Protein 3N79 (pdb70)

Solvent-accessible surface area: 8472 Å² total; per-residue (Å²): 89,39,0,0,0,2,0,7,0,75,31,70,78,34,0,121,92,0,5,70,22,0,69,163,50,18,132,12,86,76,19,16,52,106,69,20,98,132,26,54,4,0,0,0,0,0,7,87,76,32,15,0,90,103,0,9,104,31,0,35,80,78,0,49,173,68,65,72,74,37,72,38,25,58,97,7,56,65,29,0,12,56,0,17,64,34,92,25,100,46,112,88,173,84,0,0,0,40,0,43,0,118,24,1,29,3,0,0,20,0,0,14,113,0,16,101,44,30,123,11,26,2,1,10,10,74,30,41,164,6,30,54,14,68,0,52,0,0,0,1,2,51,50,81,21,0,67,76,0,0,46,44,0,9,112,4,0,35,128,89,63,58,57,51,143,82,25,44,45,48,187,21,117,142,75,85,56,173,111,19,10,94,61

InterPro domains:
  IPR000249 Bacterial microcompartment domain [PF00936] (4-76)
  IPR000249 Bacterial microcompartment domain [PF00936] (96-173)
  IPR000249 Bacterial microcompartment domain [SM00877] (3-77)
  IPR000249 Bacterial microcompartment domain [SM00877] (95-173)
  IPR011238 Bacterial microcompartment shell protein PduT [PIRSF034834] (1-183)
  IPR037233 CcmK-like superfamily [G3DSA:3.30.70.1710] (1-79)
  IPR037233 CcmK-like superfamily [G3DSA:3.30.70.1710] (80-184)
  IPR037233 CcmK-like superfamily [SSF143414] (3-93)
  IPR037233 CcmK-like superfamily [SSF143414] (95-181)
  IPR044872 CcmK/CsoS1, bacterial microcompartment domain [PS51930] (4-86)
  IPR044872 CcmK/CsoS1, bacterial microcompartment domain [PS51930] (96-182)
  IPR050575 Bacterial microcompartment shell [PTHR33941] (93-181)

CATH classification: 3.30.70.1710 (+1 more: 3.30.70.1710)

B-factor: mean 24.44, std 10.69, range [8.63, 80.88]

Structure (mmCIF, N/CA/C/O backbone):
data_3N79
#
_entry.id   3N79
#
_cell.length_a   67.680
_cell.length_b   67.680
_cell.length_c   61.620
_cell.angle_alpha   90.000
_cell.angle_beta   90.000
_cell.angle_gamma   120.000
#
_symmetry.space_group_name_H-M   'P 63'
#
loop_
_entity.id
_entity.type
_entity.pdbx_description
1 polymer PduT
2 non-polymer 'SULFATE ION'
3 non-polymer 'CHLORIDE ION'
4 non-polymer 'SODIUM ION'
5 water water
#
loop_
_atom_site.group_PDB
_atom_site.id
_atom_site.type_symbol
_atom_site.label_atom_id
_atom_site.label_alt_id
_atom_site.label_comp_id
_atom_site.label_asym_id
_atom_site.label_entity_id
_atom_site.label_seq_id
_atom_site.pdbx_PDB_ins_code
_atom_site.Cartn_x
_atom_site.Cartn_y
_atom_site.Cartn_z
_atom_site.occupancy
_atom_site.B_iso_or_equiv
_atom_site.auth_seq_id
_atom_site.auth_comp_id
_atom_site.auth_asym_id
_atom_site.auth_atom_id
_atom_site.pdbx_PDB_model_num
ATOM 1 N N . SER A 1 2 ? 32.754 44.586 9.308 1.00 35.99 2 SER A N 1
ATOM 2 C CA . SER A 1 2 ? 33.071 45.827 8.611 1.00 32.84 2 SER A CA 1
ATOM 3 C C . SER A 1 2 ? 31.838 46.733 8.577 1.00 31.22 2 SER A C 1
ATOM 4 O O . SER A 1 2 ? 31.916 47.906 8.242 1.00 32.61 2 SER A O 1
ATOM 7 N N . GLN A 1 3 ? 30.693 46.166 8.921 1.00 27.37 3 GLN A N 1
ATOM 8 C CA . GLN A 1 3 ? 29.477 46.955 9.014 1.00 21.09 3 GLN A CA 1
ATOM 9 C C . GLN A 1 3 ? 29.020 47.004 10.460 1.00 20.38 3 GLN A C 1
ATOM 10 O O . GLN A 1 3 ? 29.653 46.433 11.335 1.00 23.49 3 GLN A O 1
ATOM 16 N N . ALA A 1 4 ? 27.918 47.697 10.712 1.00 23.13 4 ALA A N 1
ATOM 17 C CA . ALA A 1 4 ? 27.424 47.862 12.071 1.00 20.75 4 ALA A CA 1
ATOM 18 C C . ALA A 1 4 ? 25.914 47.801 12.048 1.00 21.21 4 ALA A C 1
ATOM 19 O O . ALA A 1 4 ? 25.302 48.167 11.051 1.00 22.45 4 ALA A O 1
ATOM 21 N N . ILE A 1 5 ? 25.334 47.328 13.146 1.00 17.67 5 ILE A N 1
ATOM 22 C CA A ILE A 1 5 ? 23.882 47.317 13.328 0.49 18.49 5 ILE A CA 1
ATOM 23 C CA B ILE A 1 5 ? 23.886 47.353 13.299 0.51 18.10 5 ILE A CA 1
ATOM 24 C C . ILE A 1 5 ? 23.499 48.255 14.464 1.00 17.62 5 ILE A C 1
ATOM 25 O O . ILE A 1 5 ? 24.091 48.207 15.539 1.00 19.48 5 ILE A O 1
ATOM 34 N N . GLY A 1 6 ? 22.508 49.113 14.226 1.00 14.89 6 GLY A N 1
ATOM 35 C CA . GLY A 1 6 ? 22.017 50.014 15.249 1.00 15.76 6 GLY A CA 1
ATOM 36 C C . GLY A 1 6 ? 20.583 49.631 15.581 1.00 16.49 6 GLY A C 1
ATOM 37 O O . GLY A 1 6 ? 19.791 49.321 14.688 1.00 17.80 6 GLY A O 1
ATOM 38 N N . ILE A 1 7 ? 20.266 49.623 16.871 1.00 15.24 7 ILE A N 1
ATOM 39 C CA . ILE A 1 7 ? 18.928 49.278 17.336 1.00 17.26 7 ILE A CA 1
ATOM 40 C C . ILE A 1 7 ? 18.395 50.400 18.208 1.00 19.79 7 ILE A C 1
ATOM 41 O O . ILE A 1 7 ? 19.078 50.875 19.116 1.00 20.80 7 ILE A O 1
ATOM 46 N N . LEU A 1 8 ? 17.181 50.850 17.908 1.00 19.02 8 LEU A N 1
ATOM 47 C CA . LEU A 1 8 ? 16.521 51.860 18.711 1.00 19.45 8 LEU A CA 1
ATOM 48 C C . LEU A 1 8 ? 15.084 51.427 18.967 1.00 21.37 8 LEU A C 1
ATOM 49 O O . LEU A 1 8 ? 14.345 51.097 18.037 1.00 19.03 8 LEU A O 1
ATOM 54 N N . GLU A 1 9 ? 14.702 51.407 20.239 1.00 22.43 9 GLU A N 1
ATOM 55 C CA . GLU A 1 9 ? 13.351 51.031 20.637 1.00 25.85 9 GLU A CA 1
ATOM 56 C C . GLU A 1 9 ? 12.672 52.178 21.393 1.00 27.06 9 GLU A C 1
ATOM 57 O O . GLU A 1 9 ? 13.268 52.763 22.291 1.00 27.74 9 GLU A O 1
ATOM 63 N N . LEU A 1 10 ? 11.442 52.510 20.997 1.00 26.85 10 LEU A N 1
ATOM 64 C CA . LEU A 1 10 ? 10.687 53.632 21.575 1.00 30.39 10 LEU A CA 1
ATOM 65 C C . LEU A 1 10 ? 9.342 53.171 22.117 1.00 27.03 10 LEU A C 1
ATOM 66 O O . LEU A 1 10 ? 8.802 52.156 21.686 1.00 30.40 10 LEU A O 1
ATOM 71 N N . THR A 1 11 ? 8.791 53.931 23.054 1.00 32.70 11 THR A N 1
ATOM 72 C CA . THR A 1 11 ? 7.475 53.601 23.576 1.00 32.25 11 THR A CA 1
ATOM 73 C C . THR A 1 11 ? 6.370 54.219 22.729 1.00 26.76 11 THR A C 1
ATOM 74 O O . THR A 1 11 ? 5.201 53.913 22.920 1.00 28.12 11 THR A O 1
ATOM 78 N N . SER A 1 12 ? 6.746 55.076 21.783 1.00 26.92 12 SER A N 1
ATOM 79 C CA . SER A 1 12 ? 5.767 55.725 20.913 1.00 18.70 12 SER A CA 1
ATOM 80 C C . SER A 1 12 ? 5.992 55.366 19.442 1.00 17.33 12 SER A C 1
ATOM 81 O O . SER A 1 12 ? 7.110 55.443 18.934 1.00 18.95 12 SER A O 1
ATOM 84 N N . ILE A 1 13 ? 4.910 54.959 18.787 1.00 20.07 13 ILE A N 1
ATOM 85 C CA . ILE A 1 13 ? 4.907 54.618 17.371 1.00 15.98 13 ILE A CA 1
ATOM 86 C C . ILE A 1 13 ? 5.119 55.867 16.518 1.00 17.85 13 ILE A C 1
ATOM 87 O O . ILE A 1 13 ? 5.899 55.850 15.565 1.00 16.62 13 ILE A O 1
ATOM 92 N N . ALA A 1 14 ? 4.422 56.951 16.857 1.00 16.54 14 ALA A N 1
ATOM 93 C CA . ALA A 1 14 ? 4.654 58.215 16.168 1.00 16.51 14 ALA A CA 1
ATOM 94 C C . ALA A 1 14 ? 6.099 58.702 16.338 1.00 17.75 14 ALA A C 1
ATOM 95 O O . ALA A 1 14 ? 6.725 59.124 15.379 1.00 16.76 14 ALA A O 1
ATOM 97 N N . LYS A 1 15 ? 6.638 58.637 17.555 1.00 16.85 15 LYS A N 1
ATOM 98 C CA . LYS A 1 15 ? 8.033 59.008 17.770 1.00 15.21 15 LYS A CA 1
ATOM 99 C C . LYS A 1 15 ? 8.959 58.092 16.981 1.00 14.40 15 LYS A C 1
ATOM 100 O O . LYS A 1 15 ? 9.951 58.540 16.434 1.00 16.93 15 LYS A O 1
ATOM 106 N N . GLY A 1 16 ? 8.610 56.809 16.924 1.00 17.35 16 GLY A N 1
ATOM 107 C CA . GLY A 1 16 ? 9.383 55.851 16.157 1.00 18.72 16 GLY A CA 1
ATOM 108 C C . GLY A 1 16 ? 9.461 56.264 14.702 1.00 15.14 16 GLY A C 1
ATOM 109 O O . GLY A 1 16 ? 10.530 56.294 14.114 1.00 15.71 16 GLY A O 1
ATOM 110 N N . MET A 1 17 ? 8.324 56.608 14.109 1.00 15.95 17 MET A N 1
ATOM 111 C CA . MET A 1 17 ? 8.362 57.007 12.710 1.00 14.29 17 MET A CA 1
ATOM 112 C C . MET A 1 17 ? 9.118 58.328 12.536 1.00 15.24 17 MET A C 1
ATOM 113 O O . MET A 1 17 ? 9.907 58.487 11.601 1.00 16.00 17 MET A O 1
ATOM 118 N N . GLU A 1 18 ? 8.901 59.260 13.461 1.00 14.52 18 GLU A N 1
ATOM 119 C CA . GLU A 1 18 ? 9.668 60.502 13.461 1.00 14.24 18 GLU A CA 1
ATOM 120 C C . GLU A 1 18 ? 11.180 60.252 13.547 1.00 17.37 18 GLU A C 1
ATOM 121 O O . GLU A 1 18 ? 11.974 60.870 12.831 1.00 15.70 18 GLU A O 1
ATOM 127 N N . LEU A 1 19 ? 11.577 59.358 14.448 1.00 16.58 19 LEU A N 1
ATOM 128 C CA . LEU A 1 19 ? 12.997 59.089 14.665 1.00 17.30 19 LEU A CA 1
ATOM 129 C C . LEU A 1 19 ? 13.610 58.296 13.513 1.00 16.46 19 LEU A C 1
ATOM 130 O O . LEU A 1 19 ? 14.791 58.468 13.195 1.00 17.43 19 LEU A O 1
ATOM 135 N N . GLY A 1 20 ? 12.813 57.428 12.889 1.00 14.57 20 GLY A N 1
ATOM 136 C CA . GLY A 1 20 ? 13.261 56.726 11.706 1.00 14.37 20 GLY A CA 1
ATOM 137 C C . GLY A 1 20 ? 13.628 57.744 10.642 1.00 15.78 20 GLY A C 1
ATOM 138 O O . GLY A 1 20 ? 14.706 57.683 10.051 1.00 14.54 20 GLY A O 1
ATOM 139 N N . AS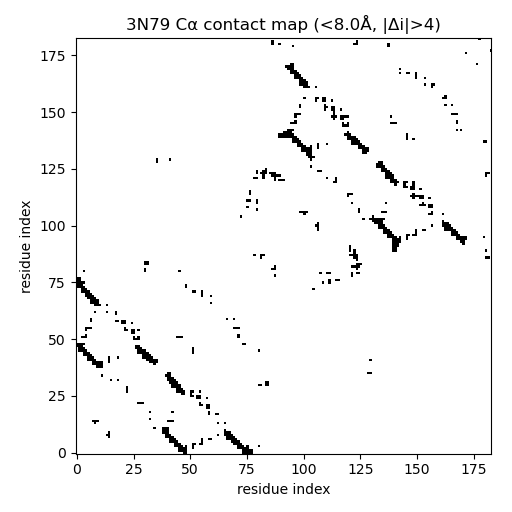P A 1 21 ? 12.718 58.690 10.413 1.00 14.43 21 ASP A N 1
ATOM 140 C CA . ASP A 1 21 ? 12.972 59.778 9.488 1.00 13.66 21 ASP A CA 1
ATOM 141 C C . ASP A 1 21 ? 14.235 60.574 9.876 1.00 15.06 21 ASP A C 1
ATOM 142 O O . ASP A 1 21 ? 15.112 60.792 9.044 1.00 16.43 21 ASP A O 1
ATOM 147 N N . ALA A 1 22 ? 14.320 60.982 11.142 1.00 16.96 22 ALA A N 1
ATOM 148 C CA . ALA A 1 22 ? 15.470 61.760 11.613 1.00 19.02 22 ALA A CA 1
ATOM 149 C C . ALA A 1 22 ? 16.789 61.018 11.432 1.00 19.10 22 ALA A C 1
ATOM 150 O O . ALA A 1 22 ? 17.783 61.594 10.988 1.00 20.11 22 ALA A O 1
ATOM 152 N N . MET A 1 23 ? 16.808 59.732 11.771 1.00 17.62 23 MET A N 1
ATOM 153 C CA . MET A 1 23 ? 18.052 58.980 11.696 1.00 15.85 23 MET A CA 1
ATOM 154 C C . MET A 1 23 ? 18.495 58.741 10.260 1.00 20.13 23 MET A C 1
ATOM 155 O O . MET A 1 23 ? 19.686 58.828 9.952 1.00 20.12 23 MET A O 1
ATOM 160 N N . LEU A 1 24 ? 17.542 58.422 9.387 1.00 17.84 24 LEU A N 1
ATOM 161 C CA . LEU A 1 24 ? 17.848 58.229 7.979 1.00 17.54 24 LEU A CA 1
ATOM 162 C C . LEU A 1 24 ? 18.434 59.501 7.342 1.00 21.27 24 LEU A C 1
ATOM 163 O O . LEU A 1 24 ? 19.295 59.429 6.467 1.00 20.33 24 LEU A O 1
ATOM 168 N N . LYS A 1 25 ? 17.956 60.659 7.785 1.00 20.66 25 LYS A N 1
ATOM 169 C CA . LYS A 1 25 ? 18.462 61.933 7.271 1.00 18.78 25 LYS A CA 1
ATOM 170 C C . LYS A 1 25 ? 19.811 62.290 7.886 1.00 23.24 25 LYS A C 1
ATOM 171 O O . LYS A 1 25 ? 20.590 63.048 7.304 1.00 25.49 25 LYS A O 1
ATOM 177 N N . SER A 1 26 ? 20.089 61.743 9.062 1.00 23.81 26 SER A N 1
ATOM 178 C CA . SER A 1 26 ? 21.256 62.151 9.837 1.00 28.77 26 SER A CA 1
ATOM 179 C C . SER A 1 26 ? 22.555 61.537 9.322 1.00 26.24 26 SER A C 1
ATOM 180 O O . SER A 1 26 ? 23.634 62.120 9.493 1.00 29.54 26 SER A O 1
ATOM 183 N N . ALA A 1 27 ? 22.459 60.366 8.697 1.00 25.48 27 ALA A N 1
ATOM 184 C CA . ALA A 1 27 ? 23.645 59.642 8.253 1.00 25.67 27 ALA A CA 1
ATOM 185 C C . ALA A 1 27 ? 23.319 58.670 7.131 1.00 31.66 27 ALA A C 1
ATOM 186 O O . ALA A 1 27 ? 22.154 58.391 6.861 1.00 26.14 27 ALA A O 1
ATOM 188 N N . ASN A 1 28 ? 24.356 58.150 6.481 1.00 33.11 28 ASN A N 1
ATOM 189 C CA . ASN A 1 28 ? 24.164 57.185 5.412 1.00 31.76 28 ASN A CA 1
ATOM 190 C C . ASN A 1 28 ? 23.924 55.787 5.969 1.00 28.34 28 ASN A C 1
ATOM 191 O O . ASN A 1 28 ? 24.851 54.988 6.090 1.00 31.33 28 ASN A O 1
ATOM 196 N N . VAL A 1 29 ? 22.673 55.496 6.312 1.00 24.48 29 VAL A N 1
ATOM 197 C CA . VAL A 1 29 ? 22.332 54.206 6.899 1.00 21.89 29 VAL A CA 1
ATOM 198 C C . VAL A 1 29 ? 21.138 53.576 6.175 1.00 20.15 29 VAL A C 1
ATOM 199 O O . VAL A 1 29 ? 20.316 54.276 5.592 1.00 21.88 29 VAL A O 1
ATOM 203 N N . ASP A 1 30 ? 21.073 52.249 6.202 1.00 22.46 30 ASP A N 1
ATOM 204 C CA . ASP A 1 30 ? 19.954 51.506 5.638 1.00 20.01 30 ASP A CA 1
ATOM 205 C C . ASP A 1 30 ? 18.979 51.156 6.740 1.00 16.62 30 ASP A C 1
ATOM 206 O O . ASP A 1 30 ? 19.381 50.750 7.835 1.00 18.72 30 ASP A O 1
ATOM 211 N N . LEU A 1 31 ? 17.692 51.300 6.445 1.00 17.77 31 LEU A N 1
ATOM 212 C CA . LEU A 1 31 ? 16.650 50.871 7.355 1.00 14.04 31 LEU A CA 1
ATOM 213 C C . LEU A 1 31 ? 16.474 49.358 7.191 1.00 20.79 31 LEU A C 1
ATOM 214 O O . LEU A 1 31 ? 16.152 48.881 6.104 1.00 26.66 31 LEU A O 1
ATOM 219 N N . LEU A 1 32 ? 16.714 48.607 8.258 1.00 15.70 32 LEU A N 1
ATOM 220 C CA . LEU A 1 32 ? 16.564 47.145 8.206 1.00 15.72 32 LEU A CA 1
ATOM 221 C C . LEU A 1 32 ? 15.213 46.686 8.741 1.00 19.29 32 LEU A C 1
ATOM 222 O O . LEU A 1 32 ? 14.596 45.775 8.198 1.00 20.89 32 LEU A O 1
ATOM 227 N N . VAL A 1 33 ? 14.769 47.316 9.823 1.00 15.43 33 VAL A N 1
ATOM 228 C CA . VAL A 1 33 ? 13.500 47.011 10.451 1.00 19.07 33 VAL A CA 1
ATOM 229 C C . VAL A 1 33 ? 12.875 48.312 10.945 1.00 17.16 33 VAL A C 1
ATOM 230 O O . VAL A 1 33 ? 13.573 49.181 11.450 1.00 15.08 33 VAL A O 1
ATOM 234 N N . SER A 1 34 ? 11.563 48.436 10.794 1.00 15.10 34 SER A N 1
ATOM 235 C CA . SER A 1 34 ? 10.826 49.588 11.282 1.00 15.93 34 SER A CA 1
ATOM 236 C C . SER A 1 34 ? 9.424 49.072 11.556 1.00 15.67 34 SER A C 1
ATOM 237 O O . SER A 1 34 ? 8.609 48.989 10.642 1.00 21.18 34 SER A O 1
ATOM 240 N N . LYS A 1 35 ? 9.153 48.692 12.802 1.00 14.80 35 LYS A N 1
ATOM 241 C CA . LYS A 1 35 ? 7.871 48.043 13.097 1.00 19.21 35 LYS A CA 1
ATOM 242 C C . LYS A 1 35 ? 7.361 48.264 14.516 1.00 19.83 35 LYS A C 1
ATOM 243 O O . LYS A 1 35 ? 8.124 48.509 15.447 1.00 21.05 35 LYS A O 1
ATOM 249 N N . THR A 1 36 ? 6.044 48.166 14.670 1.00 20.06 36 THR A N 1
ATOM 250 C CA . THR A 1 36 ? 5.431 48.244 15.983 1.00 20.21 36 THR A CA 1
ATOM 251 C C . THR A 1 36 ? 5.535 46.893 16.682 1.00 26.07 36 THR A C 1
ATOM 252 O O . THR A 1 36 ? 5.340 45.854 16.060 1.00 28.77 36 THR A O 1
ATOM 256 N N . ILE A 1 37 ? 5.865 46.922 17.968 1.00 27.40 37 ILE A N 1
ATOM 257 C CA . ILE A 1 37 ? 5.902 45.716 18.785 1.00 37.06 37 ILE A CA 1
ATOM 258 C C . ILE A 1 37 ? 4.883 45.850 19.912 1.00 36.84 37 ILE A C 1
ATOM 259 O O . ILE A 1 37 ? 4.702 46.935 20.469 1.00 32.01 37 ILE A O 1
ATOM 264 N N . SER A 1 38 ? 4.216 44.752 20.251 1.00 39.02 38 SER A N 1
ATOM 265 C CA . SER A 1 38 ? 3.276 44.773 21.363 1.00 42.94 38 SER A CA 1
ATOM 266 C C . SER A 1 38 ? 4.034 45.139 22.636 1.00 47.76 38 SER A C 1
ATOM 267 O O . SER A 1 38 ? 5.182 44.734 22.810 1.00 43.46 38 SER A O 1
ATOM 270 N N . PRO A 1 39 ? 3.395 45.901 23.539 1.00 52.11 39 PRO A N 1
ATOM 271 C CA . PRO A 1 39 ? 1.986 46.312 23.489 1.00 56.51 39 PRO A CA 1
ATOM 272 C C . PRO A 1 39 ? 1.724 47.513 22.582 1.00 55.80 39 PRO A C 1
ATOM 273 O O . PRO A 1 39 ? 0.588 47.707 22.155 1.00 62.51 39 PRO A O 1
ATOM 277 N N . GLY A 1 40 ? 2.752 48.307 22.299 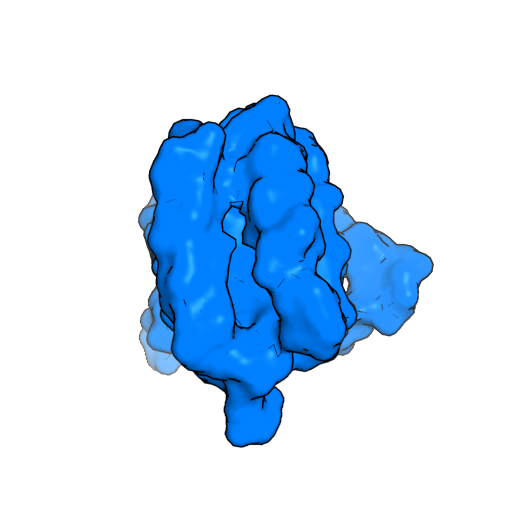1.00 39.89 40 GLY A N 1
ATOM 278 C CA . GLY A 1 40 ? 2.586 49.510 21.502 1.00 34.15 40 GLY A CA 1
ATOM 279 C C . GLY A 1 40 ? 3.881 50.284 21.386 1.00 33.93 40 GLY A C 1
ATOM 280 O O . GLY A 1 40 ? 3.884 51.512 21.276 1.00 27.48 40 GLY A O 1
ATOM 281 N N . LYS A 1 41 ? 4.987 49.547 21.439 1.00 29.70 41 LYS A N 1
ATOM 282 C CA A LYS A 1 41 ? 6.309 50.138 21.295 0.50 29.40 41 LYS A CA 1
ATOM 283 C CA B LYS A 1 41 ? 6.321 50.116 21.293 0.50 30.20 41 LYS A CA 1
ATOM 284 C C . LYS A 1 41 ? 6.703 50.148 19.823 1.00 24.61 41 LYS A C 1
ATOM 285 O O . LYS A 1 41 ? 6.014 49.570 18.983 1.00 24.91 41 LYS A O 1
ATOM 296 N N . PHE A 1 42 ? 7.816 50.799 19.511 1.00 22.75 42 PHE A N 1
ATOM 297 C CA . PHE A 1 42 ? 8.269 50.838 18.129 1.00 19.88 42 PHE A CA 1
ATOM 298 C C . PHE A 1 42 ? 9.750 50.455 18.028 1.00 20.42 42 PHE A C 1
ATOM 299 O O . PHE A 1 42 ? 10.570 50.889 18.841 1.00 22.30 42 PHE A O 1
ATOM 307 N N . LEU A 1 43 ? 10.069 49.630 17.038 1.00 15.83 43 LEU A N 1
ATOM 308 C CA . LEU A 1 43 ? 11.427 49.105 16.852 1.00 16.32 43 LEU A CA 1
ATOM 309 C C . LEU A 1 43 ? 12.039 49.557 15.529 1.00 14.96 43 LEU A C 1
ATOM 310 O O . LEU A 1 43 ? 11.440 49.388 14.473 1.00 15.62 43 LEU A O 1
ATOM 315 N N . LEU A 1 44 ? 13.247 50.119 15.601 1.00 14.88 44 LEU A N 1
ATOM 316 C CA . LEU A 1 44 ? 14.020 50.501 14.424 1.00 12.91 44 LEU A CA 1
ATOM 317 C C . LEU A 1 44 ? 15.350 49.763 14.458 1.00 12.48 44 LEU A C 1
ATOM 318 O O . LEU A 1 44 ? 15.999 49.706 15.492 1.00 14.84 44 LEU A O 1
ATOM 323 N N . MET A 1 45 ? 15.758 49.216 13.326 1.00 14.05 45 MET A N 1
ATOM 324 C CA . MET A 1 45 ? 17.100 48.649 13.217 1.00 14.40 45 MET A CA 1
ATOM 325 C C . MET A 1 45 ? 17.721 49.173 11.938 1.00 17.48 45 MET A C 1
ATOM 326 O O . MET A 1 45 ? 17.079 49.194 10.883 1.00 15.49 45 MET A O 1
ATOM 331 N N . LEU A 1 46 ? 18.971 49.614 12.052 1.00 14.86 46 LEU A N 1
ATOM 332 C CA . LEU A 1 46 ? 19.691 50.223 10.946 1.00 17.73 46 LEU A CA 1
ATOM 333 C C . LEU A 1 46 ? 20.965 49.448 10.672 1.00 17.00 46 LEU A C 1
ATOM 334 O O . LEU A 1 46 ? 21.523 48.828 11.572 1.00 18.13 46 LEU A O 1
ATOM 339 N N . GLY A 1 47 ? 21.422 49.508 9.427 1.00 16.71 47 GLY A N 1
ATOM 340 C CA . GLY A 1 47 ? 22.709 48.955 9.042 1.00 16.89 47 GLY A CA 1
ATOM 341 C C . GLY A 1 47 ? 23.528 49.970 8.259 1.00 19.16 47 GLY A C 1
ATOM 342 O O . GLY A 1 47 ? 22.989 50.855 7.594 1.00 23.97 47 GLY A O 1
ATOM 343 N N . GLY A 1 48 ? 24.848 49.841 8.329 1.00 22.20 48 GLY A N 1
ATOM 344 C CA . GLY A 1 48 ? 25.722 50.758 7.625 1.00 21.64 48 GLY A CA 1
ATOM 345 C C . GLY A 1 48 ? 27.116 50.756 8.227 1.00 27.38 48 GLY A C 1
ATOM 346 O O . GLY A 1 48 ? 27.410 49.965 9.123 1.00 25.35 48 GLY A O 1
ATOM 347 N N . ASP A 1 49 ? 27.974 51.643 7.740 1.00 27.37 49 ASP A N 1
ATOM 348 C CA . ASP A 1 49 ? 29.290 51.828 8.342 1.00 28.45 49 ASP A CA 1
ATOM 349 C C . ASP A 1 49 ? 29.133 52.170 9.827 1.00 30.61 49 ASP A C 1
ATOM 350 O O . ASP A 1 49 ? 28.138 52.774 10.227 1.00 27.48 49 ASP A O 1
ATOM 355 N N . ILE A 1 50 ? 30.114 51.789 10.640 1.00 30.42 50 ILE A N 1
ATOM 356 C CA . ILE A 1 50 ? 30.059 52.042 12.081 1.00 29.72 50 ILE A CA 1
ATOM 357 C C . ILE A 1 50 ? 29.936 53.525 12.450 1.00 31.85 50 ILE A C 1
ATOM 358 O O . ILE A 1 50 ? 29.181 53.889 13.351 1.00 30.61 50 ILE A O 1
ATOM 363 N N . GLY A 1 51 ? 30.689 54.384 11.771 1.00 27.84 51 GLY A N 1
ATOM 364 C CA . GLY A 1 51 ? 30.616 55.808 12.036 1.00 29.17 51 GLY A CA 1
ATOM 365 C C . GLY A 1 51 ? 29.211 56.337 11.811 1.00 28.34 51 GLY A C 1
ATOM 366 O O . GLY A 1 51 ? 28.664 57.049 12.654 1.00 26.55 51 GLY A O 1
ATOM 367 N N . ALA A 1 52 ? 28.635 55.994 10.662 1.00 26.55 52 ALA A N 1
ATOM 368 C CA . ALA A 1 52 ? 27.277 56.411 10.319 1.00 25.03 52 ALA A CA 1
ATOM 369 C C . ALA A 1 52 ? 26.260 55.883 11.330 1.00 24.07 52 ALA A C 1
ATOM 370 O O . ALA A 1 52 ? 25.370 56.609 11.762 1.00 23.18 52 ALA A O 1
ATOM 372 N N . ILE A 1 53 ? 26.414 54.623 11.714 1.00 24.35 53 ILE A N 1
ATOM 373 C CA . ILE A 1 53 ? 25.491 53.990 12.652 1.00 21.67 53 ILE A CA 1
ATOM 374 C C . ILE A 1 53 ? 25.584 54.593 14.049 1.00 22.95 53 ILE A C 1
ATOM 375 O O . ILE A 1 53 ? 24.572 54.825 14.700 1.00 22.25 53 ILE A O 1
ATOM 380 N N . GLN A 1 54 ? 26.800 54.855 14.522 1.00 25.64 54 GLN A N 1
ATOM 381 C CA A GLN A 1 54 ? 26.971 55.516 15.814 0.39 26.92 54 GLN A CA 1
ATOM 382 C CA B GLN A 1 54 ? 26.968 55.510 15.815 0.61 26.49 54 GLN A CA 1
ATOM 383 C C . GLN A 1 54 ? 26.298 56.887 15.839 1.00 26.17 54 GLN A C 1
ATOM 384 O O . GLN A 1 54 ? 25.637 57.247 16.810 1.00 27.00 54 GLN A O 1
ATOM 395 N N . GLN A 1 55 ? 26.466 57.654 14.766 1.00 26.73 55 GLN A N 1
ATOM 396 C CA A GLN A 1 55 ? 25.868 58.980 14.645 0.47 29.48 55 GLN A CA 1
ATOM 397 C CA B GLN A 1 55 ? 25.856 58.978 14.712 0.53 29.25 55 GLN A CA 1
ATOM 398 C C . GLN A 1 55 ? 24.342 58.891 14.555 1.00 24.30 55 GLN A C 1
ATOM 399 O O . GLN A 1 55 ? 23.609 59.671 15.167 1.00 29.40 55 GLN A O 1
ATOM 410 N N . ALA A 1 56 ? 23.871 57.931 13.765 1.00 25.71 56 ALA A N 1
ATOM 411 C CA . ALA A 1 56 ? 22.439 57.751 13.600 1.00 22.00 56 ALA A CA 1
ATOM 412 C C . ALA A 1 56 ? 21.814 57.399 14.943 1.00 20.96 56 ALA A C 1
ATOM 413 O O . ALA A 1 56 ? 20.849 58.007 15.361 1.00 20.72 56 ALA A O 1
ATOM 415 N N . ILE A 1 57 ? 22.375 56.401 15.623 1.00 22.98 57 ILE A N 1
ATOM 416 C CA . ILE A 1 57 ? 21.830 56.001 16.915 1.00 21.01 57 ILE A CA 1
ATOM 417 C C . ILE A 1 57 ? 21.997 57.098 17.970 1.00 29.30 57 ILE A C 1
ATOM 418 O O . ILE A 1 57 ? 21.127 57.282 18.820 1.00 26.44 57 ILE A O 1
ATOM 423 N N . GLU A 1 58 ? 23.105 57.835 17.909 1.00 28.33 58 GLU A N 1
ATOM 424 C CA . GLU A 1 58 ? 23.277 59.005 18.771 1.00 37.43 58 GLU A CA 1
ATOM 425 C C . GLU A 1 58 ? 22.145 60.021 18.565 1.00 34.58 58 GLU A C 1
ATOM 426 O O . GLU A 1 58 ? 21.532 60.484 19.524 1.00 36.29 58 GLU A O 1
ATOM 432 N N . THR A 1 59 ? 21.878 60.354 17.306 1.00 31.77 59 THR A N 1
ATOM 433 C CA . THR A 1 59 ? 20.784 61.248 16.938 1.00 31.84 59 THR A CA 1
ATOM 434 C C . THR A 1 59 ? 19.454 60.747 17.490 1.00 31.28 59 THR A C 1
ATOM 435 O O . THR A 1 59 ? 18.691 61.498 18.107 1.00 31.82 59 THR A O 1
ATOM 439 N N . GLY A 1 60 ? 19.178 59.470 17.247 1.00 25.64 60 GLY A N 1
ATOM 440 C CA . GLY A 1 60 ? 17.945 58.851 17.688 1.00 23.20 60 GLY A CA 1
ATOM 441 C C . GLY A 1 60 ? 17.775 58.861 19.191 1.00 27.92 60 GLY A C 1
ATOM 442 O O . GLY A 1 60 ? 16.709 59.189 19.691 1.00 27.79 60 GLY A O 1
ATOM 443 N N . THR A 1 61 ? 18.826 58.490 19.913 1.00 28.08 61 THR A N 1
ATOM 444 C CA . THR A 1 61 ? 18.794 58.515 21.373 1.00 35.12 61 THR A CA 1
ATOM 445 C C . THR A 1 61 ? 18.690 59.946 21.884 1.00 34.83 61 THR A C 1
ATOM 446 O O . THR A 1 61 ? 17.986 60.220 22.852 1.00 40.28 61 THR A O 1
ATOM 450 N N . SER A 1 62 ? 19.396 60.853 21.217 1.00 39.47 62 SER A N 1
ATOM 451 C CA . SER A 1 62 ? 19.417 62.263 21.591 1.00 46.91 62 SER A CA 1
ATOM 452 C C . SER A 1 62 ? 18.043 62.924 21.504 1.00 45.68 62 SER A C 1
ATOM 453 O O . SER A 1 62 ? 17.765 63.892 22.213 1.00 51.42 62 SER A O 1
ATOM 456 N N . GLN A 1 63 ? 17.187 62.401 20.633 1.00 34.71 63 GLN A N 1
ATOM 457 C CA . GLN A 1 63 ? 15.891 63.013 20.372 1.00 33.36 63 GLN A CA 1
ATOM 458 C C . GLN A 1 63 ? 14.729 62.210 20.939 1.00 35.43 63 GLN A C 1
ATOM 459 O O . GLN A 1 63 ? 13.586 62.661 20.905 1.00 35.11 63 GLN A O 1
ATOM 465 N N . ALA A 1 64 ? 15.025 61.027 21.462 1.00 33.40 64 ALA A N 1
ATOM 466 C CA . ALA A 1 64 ? 13.990 60.136 21.973 1.00 34.68 64 ALA A CA 1
ATOM 467 C C . ALA A 1 64 ? 13.372 60.641 23.278 1.00 40.19 64 ALA A C 1
ATOM 468 O O . ALA A 1 64 ? 12.192 60.415 23.543 1.00 32.40 64 ALA A O 1
ATOM 470 N N . GLY A 1 65 ? 14.173 61.318 24.093 1.00 50.97 65 GLY A N 1
ATOM 471 C CA . GLY A 1 65 ? 13.709 61.777 25.389 1.00 61.07 65 GLY A CA 1
ATOM 472 C C . GLY A 1 65 ? 13.252 60.625 26.267 1.00 64.51 65 GLY A C 1
ATOM 473 O O . GLY A 1 65 ? 13.879 59.563 26.287 1.00 61.68 65 GLY A O 1
ATOM 474 N N . GLU A 1 66 ? 12.155 60.829 26.989 1.00 65.34 66 GLU A N 1
ATOM 475 C CA . GLU A 1 66 ? 11.631 59.804 27.888 1.00 65.78 66 GLU A CA 1
ATOM 476 C C . GLU A 1 66 ? 10.880 58.707 27.137 1.00 57.13 66 GLU A C 1
ATOM 477 O O . GLU A 1 66 ? 10.371 57.763 27.744 1.00 57.29 66 GLU A O 1
ATOM 483 N N . MET A 1 67 ? 10.812 58.837 25.816 1.00 47.62 67 MET A N 1
ATOM 484 C CA A MET A 1 67 ? 10.191 57.809 24.994 0.50 44.48 67 MET A CA 1
ATOM 485 C CA B MET A 1 67 ? 10.194 57.819 24.974 0.50 44.93 67 MET A CA 1
ATOM 486 C C . MET A 1 67 ? 11.210 56.731 24.631 1.00 40.93 67 MET A C 1
ATOM 487 O O . MET A 1 67 ? 10.864 55.701 24.059 1.00 33.45 67 MET A O 1
ATOM 496 N N . LEU A 1 68 ? 12.470 56.971 24.983 1.00 37.96 68 LEU A N 1
ATOM 497 C CA . LEU A 1 68 ? 13.523 55.995 24.742 1.00 40.29 68 LEU A CA 1
ATOM 498 C C . LEU A 1 68 ? 13.329 54.774 25.627 1.00 38.66 68 LEU A C 1
ATOM 499 O O . LEU A 1 68 ? 13.267 54.886 26.855 1.00 42.11 68 LEU A O 1
ATOM 504 N N . VAL A 1 69 ? 13.226 53.613 24.994 1.00 27.33 69 VAL A N 1
ATOM 505 C CA . VAL A 1 69 ? 13.189 52.345 25.711 1.00 28.90 69 VAL A CA 1
ATOM 506 C C . VAL A 1 69 ? 14.589 51.745 25.843 1.00 35.93 69 VAL A C 1
ATOM 507 O O . VAL A 1 69 ? 15.050 51.453 26.951 1.00 39.37 69 VAL A O 1
ATOM 511 N N . ASP A 1 70 ? 15.264 51.571 24.710 1.00 30.01 70 ASP A N 1
ATOM 512 C CA . ASP A 1 70 ? 16.580 50.947 24.686 1.00 30.70 70 ASP A CA 1
ATOM 513 C C . ASP A 1 70 ? 17.293 51.296 23.383 1.00 26.42 70 ASP A C 1
ATOM 514 O O . ASP A 1 70 ? 16.660 51.674 22.397 1.00 23.48 70 ASP A O 1
ATOM 519 N N . SER A 1 71 ? 18.613 51.178 23.373 1.00 24.81 71 SER A N 1
ATOM 520 C CA . SER A 1 71 ? 19.357 51.375 22.147 1.00 21.12 71 SER A CA 1
ATOM 521 C C . SER A 1 71 ? 20.638 50.569 22.215 1.00 21.86 71 SER A C 1
ATOM 522 O O . SER A 1 71 ? 21.159 50.311 23.303 1.00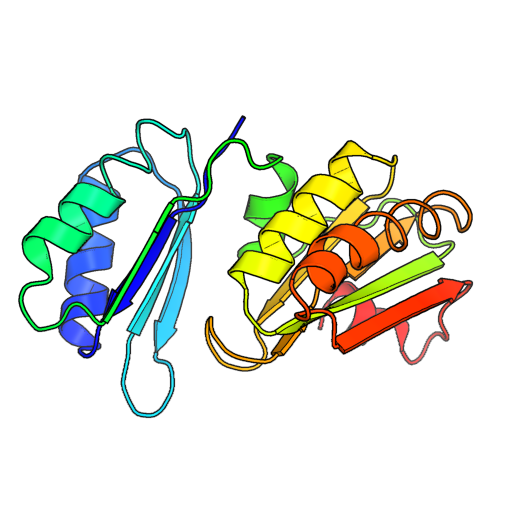 28.03 71 SER A O 1
ATOM 525 N N . LEU A 1 72 ? 21.141 50.174 21.054 1.00 20.98 72 LEU A N 1
ATOM 526 C CA . LEU A 1 72 ? 22.355 49.374 20.987 1.00 19.51 72 LEU A CA 1
ATOM 527 C C . LEU A 1 72 ? 23.069 49.617 19.673 1.00 19.53 72 LEU A C 1
ATOM 528 O O . LEU A 1 72 ? 22.438 49.844 18.638 1.00 19.33 72 LEU A O 1
ATOM 533 N N . VAL A 1 73 ? 24.393 49.581 19.719 1.00 21.18 73 VAL A N 1
ATOM 534 C CA . VAL A 1 73 ? 25.180 49.529 18.503 1.00 20.46 73 VAL A CA 1
ATOM 535 C C . VAL A 1 73 ? 26.035 48.283 18.561 1.00 21.42 73 VAL A C 1
ATOM 536 O O . VAL A 1 73 ? 26.752 48.054 19.539 1.00 24.32 73 VAL A O 1
ATOM 540 N N . LEU A 1 74 ? 25.917 47.462 17.529 1.00 21.02 74 LEU A N 1
ATOM 541 C CA . LEU A 1 74 ? 26.755 46.285 17.382 1.00 20.00 74 LEU A CA 1
ATOM 542 C C . LEU A 1 74 ? 27.755 46.570 16.278 1.00 20.09 74 LEU A C 1
ATOM 543 O O . LEU A 1 74 ? 27.386 46.689 15.109 1.00 21.48 74 LEU A O 1
ATOM 548 N N . ALA A 1 75 ? 29.031 46.678 16.645 1.00 19.95 75 ALA A N 1
ATOM 549 C CA . ALA A 1 75 ? 30.074 46.981 15.674 1.00 22.73 75 ALA A CA 1
ATOM 550 C C . ALA A 1 75 ? 30.708 45.736 15.055 1.00 20.79 75 ALA A C 1
ATOM 551 O O . ALA A 1 75 ? 30.614 44.636 15.596 1.00 22.90 75 ALA A O 1
ATOM 553 N N . ASN A 1 76 ? 31.340 45.943 13.907 1.00 24.84 76 ASN A N 1
ATOM 554 C CA . ASN A 1 76 ? 32.121 44.913 13.225 1.00 25.61 76 ASN A CA 1
ATOM 555 C C . ASN A 1 76 ? 31.310 43.658 12.962 1.00 24.14 76 ASN A C 1
ATOM 556 O O . ASN A 1 76 ? 31.683 42.540 13.339 1.00 26.36 76 ASN A O 1
ATOM 561 N N . ILE A 1 77 ? 30.185 43.861 12.304 1.00 18.86 77 ILE A N 1
ATOM 562 C CA . ILE A 1 77 ? 29.305 42.772 11.978 1.00 17.15 77 ILE A CA 1
ATOM 563 C C . ILE A 1 77 ? 29.506 42.427 10.515 1.00 21.92 77 ILE A C 1
ATOM 564 O O . ILE A 1 77 ? 29.610 43.312 9.676 1.00 23.93 77 ILE A O 1
ATOM 569 N N . HIS A 1 78 ? 29.595 41.137 10.217 1.00 19.14 78 HIS A N 1
ATOM 570 C CA . HIS A 1 78 ? 29.787 40.702 8.845 1.00 21.14 78 HIS A CA 1
ATOM 571 C C . HIS A 1 78 ? 28.691 41.273 7.956 1.00 19.02 78 HIS A C 1
ATOM 572 O O . HIS A 1 78 ? 27.525 41.275 8.344 1.00 19.38 78 HIS A O 1
ATOM 579 N N . PRO A 1 79 ? 29.053 41.743 6.751 1.00 21.67 79 PRO A N 1
ATOM 580 C CA . PRO A 1 79 ? 28.067 42.436 5.908 1.00 20.14 79 PRO A CA 1
ATOM 581 C C . PRO A 1 79 ? 26.848 41.584 5.572 1.00 20.46 79 PRO A C 1
ATOM 582 O O . PRO A 1 79 ? 25.784 42.157 5.352 1.00 18.40 79 PRO A O 1
ATOM 586 N N . SER A 1 80 ? 26.983 40.260 5.519 1.00 21.32 80 SER A N 1
ATOM 587 C CA . SER A 1 80 ? 25.845 39.426 5.142 1.00 20.99 80 SER A CA 1
ATOM 588 C C . SER A 1 80 ? 24.743 39.401 6.199 1.00 20.03 80 SER A C 1
ATOM 589 O O . SER A 1 80 ? 23.601 39.039 5.909 1.00 19.24 80 SER A O 1
ATOM 592 N N . VAL A 1 81 ? 25.077 39.799 7.423 1.00 18.19 81 VAL A N 1
ATOM 593 C CA . VAL A 1 81 ? 24.093 39.802 8.496 1.00 17.18 81 VAL A CA 1
ATOM 594 C C . VAL A 1 81 ? 23.006 40.858 8.268 1.00 16.08 81 VAL A C 1
ATOM 595 O O . VAL A 1 81 ? 21.839 40.682 8.651 1.00 16.78 81 VAL A O 1
ATOM 599 N N . LEU A 1 82 ? 23.399 41.959 7.634 1.00 16.92 82 LEU A N 1
ATOM 600 C CA . LEU A 1 82 ? 22.451 43.051 7.409 1.00 14.40 82 LEU A CA 1
ATOM 601 C C . LEU A 1 82 ? 21.250 42.647 6.551 1.00 15.40 82 LEU A C 1
ATOM 602 O O . LEU A 1 82 ? 20.105 42.768 6.997 1.00 15.60 82 LEU A O 1
ATOM 607 N N . PRO A 1 83 ? 21.493 42.147 5.328 1.00 17.46 83 PRO A N 1
ATOM 608 C CA . PRO A 1 83 ? 20.339 41.694 4.543 1.00 16.45 83 PRO A CA 1
ATOM 609 C C . PRO A 1 83 ? 19.632 40.469 5.133 1.00 13.85 83 PRO A C 1
ATOM 610 O O . PRO A 1 83 ? 18.469 40.243 4.815 1.00 17.53 83 PRO A O 1
ATOM 614 N N . ALA A 1 84 ? 20.318 39.709 5.982 1.00 16.23 84 ALA A N 1
ATOM 615 C CA . ALA A 1 84 ? 19.672 38.604 6.685 1.00 16.77 84 ALA A CA 1
ATOM 616 C C . ALA A 1 84 ? 18.665 39.088 7.728 1.00 15.01 84 ALA A C 1
ATOM 617 O O . ALA A 1 84 ? 17.742 38.362 8.089 1.00 13.95 84 ALA A O 1
ATOM 619 N N . ILE A 1 85 ? 18.832 40.316 8.207 1.00 16.26 85 ILE A N 1
ATOM 620 C CA . ILE A 1 85 ? 17.883 40.911 9.149 1.00 16.15 85 ILE A CA 1
ATOM 621 C C . ILE A 1 85 ? 16.698 41.541 8.404 1.00 16.37 85 ILE A C 1
ATOM 622 O O . ILE A 1 85 ? 15.551 41.398 8.820 1.00 18.26 85 ILE A O 1
ATOM 627 N N . SER A 1 86 ? 16.974 42.202 7.282 1.00 16.46 86 SER A N 1
ATOM 628 C CA . SER A 1 86 ? 15.922 42.911 6.548 1.00 18.64 86 SER A CA 1
ATOM 629 C C . SER A 1 86 ? 15.108 41.978 5.655 1.00 21.58 86 SER A C 1
ATOM 630 O O . SER A 1 86 ? 13.965 42.278 5.299 1.00 23.63 86 SER A O 1
ATOM 633 N N . GLY A 1 87 ? 15.703 40.852 5.282 1.00 19.19 87 GLY A N 1
ATOM 634 C CA . GLY A 1 87 ? 15.023 39.918 4.409 1.00 20.23 87 GLY A CA 1
ATOM 635 C C . GLY A 1 87 ? 15.736 38.585 4.361 1.00 16.67 87 GLY A C 1
ATOM 636 O O . GLY A 1 87 ? 16.019 37.995 5.401 1.00 18.43 87 GLY A O 1
ATOM 637 N N . LEU A 1 88 ? 16.012 38.122 3.146 1.00 17.02 88 LEU A N 1
ATOM 638 C CA . LEU A 1 88 ? 16.613 36.802 2.934 1.00 19.60 88 LEU A CA 1
ATOM 639 C C . LEU A 1 88 ? 17.866 36.914 2.085 1.00 26.12 88 LEU A C 1
ATOM 640 O O . LEU A 1 88 ? 17.921 37.700 1.135 1.00 26.13 88 LEU A O 1
ATOM 645 N N . ASN A 1 89 ? 18.877 36.124 2.422 1.00 21.34 89 ASN A N 1
ATOM 646 C CA . ASN A 1 89 ? 20.028 35.961 1.544 1.00 22.06 89 ASN A CA 1
ATOM 647 C C . ASN A 1 89 ? 19.790 34.742 0.659 1.00 23.75 89 ASN A C 1
ATOM 648 O O . ASN A 1 89 ? 19.130 33.792 1.075 1.00 26.38 89 ASN A O 1
ATOM 653 N N . SER A 1 90 ? 20.315 34.770 -0.561 1.00 24.45 90 SER A N 1
ATOM 654 C CA . SER A 1 90 ? 20.095 33.651 -1.467 1.00 27.70 90 SER A CA 1
ATOM 655 C C . SER A 1 90 ? 20.889 32.427 -1.035 1.00 28.27 90 SER A C 1
ATOM 656 O O . SER A 1 90 ? 22.053 32.526 -0.645 1.00 23.10 90 SER A O 1
ATOM 659 N N . VAL A 1 91 ? 20.231 31.276 -1.092 1.00 31.34 91 VAL A N 1
ATOM 660 C CA . VAL A 1 91 ? 20.862 30.004 -0.798 1.00 29.13 91 VAL A CA 1
ATOM 661 C C . VAL A 1 91 ? 21.674 29.557 -2.005 1.00 24.68 91 VAL A C 1
ATOM 662 O O . VAL A 1 91 ? 21.140 29.413 -3.110 1.00 29.83 91 VAL A O 1
ATOM 666 N N . ASP A 1 92 ? 22.966 29.338 -1.805 1.00 32.18 92 ASP A N 1
ATOM 667 C CA . ASP A 1 92 ? 23.786 28.807 -2.883 1.00 36.36 92 ASP A CA 1
ATOM 668 C C . ASP A 1 92 ? 24.126 27.332 -2.663 1.00 29.40 92 ASP A C 1
ATOM 669 O O . ASP A 1 92 ? 24.722 26.706 -3.521 1.00 29.43 92 ASP A O 1
ATOM 674 N N . LYS A 1 93 ? 23.728 26.789 -1.513 1.00 29.29 93 LYS A N 1
ATOM 675 C CA . LYS A 1 93 ? 23.903 25.365 -1.213 1.00 31.00 93 LYS A CA 1
ATOM 676 C C . LYS A 1 93 ? 22.738 24.850 -0.376 1.00 33.56 93 LYS A C 1
ATOM 677 O O . LYS A 1 93 ? 22.219 25.557 0.486 1.00 35.97 93 LYS A O 1
ATOM 683 N N . ARG A 1 94 ? 22.354 23.602 -0.616 1.00 34.99 94 ARG A N 1
ATOM 684 C CA . ARG A 1 94 ? 21.149 23.033 -0.029 1.00 33.30 94 ARG A CA 1
ATOM 685 C C . ARG A 1 94 ? 21.412 21.887 0.937 1.00 23.68 94 ARG A C 1
ATOM 686 O O . ARG A 1 94 ? 20.512 21.453 1.657 1.00 30.12 94 ARG A O 1
ATOM 694 N N . GLN A 1 95 ? 22.635 21.381 0.958 1.00 21.82 95 GLN A N 1
ATOM 695 C CA . GLN A 1 95 ? 22.893 20.097 1.576 1.00 25.57 95 GLN A CA 1
ATOM 696 C C . GLN A 1 95 ? 22.367 20.008 3.002 1.00 26.10 95 GLN A C 1
ATOM 697 O O . GLN A 1 95 ? 21.889 18.952 3.453 1.00 27.20 95 GLN A O 1
ATOM 703 N N . ALA A 1 96 ? 22.472 21.116 3.715 1.00 14.85 96 ALA A N 1
ATOM 704 C CA . ALA A 1 96 ? 22.072 21.138 5.098 1.00 13.89 96 ALA A CA 1
ATOM 705 C C . ALA A 1 96 ? 21.596 22.523 5.491 1.00 11.98 96 ALA A C 1
ATOM 706 O O . ALA A 1 96 ? 22.035 23.540 4.925 1.00 13.23 96 ALA A O 1
ATOM 708 N N . VAL A 1 97 ? 20.709 22.539 6.478 1.00 14.63 97 VAL A N 1
ATOM 709 C CA . VAL A 1 97 ? 20.261 23.762 7.108 1.00 14.43 97 VAL A CA 1
ATOM 710 C C . VAL A 1 97 ? 20.680 23.689 8.563 1.00 15.12 97 VAL A C 1
ATOM 711 O O . VAL A 1 97 ? 20.674 22.612 9.160 1.00 15.04 97 VAL A O 1
ATOM 715 N N . GLY A 1 98 ? 21.059 24.829 9.123 1.00 11.35 98 GLY A N 1
ATOM 716 C CA . GLY A 1 98 ? 21.351 24.897 10.540 1.00 13.61 98 GLY A CA 1
ATOM 717 C C . GLY A 1 98 ? 20.478 25.975 11.136 1.00 12.43 98 GLY A C 1
ATOM 718 O O . GLY A 1 98 ? 20.246 27.010 10.515 1.00 13.65 98 GLY A O 1
ATOM 719 N N . ILE A 1 99 ? 19.986 25.743 12.348 1.00 13.30 99 ILE A N 1
ATOM 720 C CA . ILE A 1 99 ? 19.156 26.730 13.016 1.00 13.16 99 ILE A CA 1
ATOM 721 C C . ILE A 1 99 ? 19.647 26.887 14.437 1.00 13.53 99 ILE A C 1
ATOM 722 O O . ILE A 1 99 ? 19.846 25.898 15.153 1.00 17.96 99 ILE A O 1
ATOM 727 N N . VAL A 1 100 ? 19.882 28.124 14.830 1.00 13.07 100 VAL A N 1
ATOM 728 C CA . VAL A 1 100 ? 20.275 28.395 16.201 1.00 13.89 100 VAL A CA 1
ATOM 729 C C . VAL A 1 100 ? 19.328 29.442 16.753 1.00 13.47 100 VAL A C 1
ATOM 730 O O . VAL A 1 100 ? 19.228 30.566 16.217 1.00 13.14 100 VAL A O 1
ATOM 734 N N . GLU A 1 101 ? 18.655 29.067 17.841 1.00 12.56 101 GLU A N 1
ATOM 735 C CA . GLU A 1 101 ? 17.628 29.887 18.456 1.00 14.36 101 GLU A CA 1
ATOM 736 C C . GLU A 1 101 ? 18.197 30.490 19.730 1.00 15.91 101 GLU A C 1
ATOM 737 O O . GLU A 1 101 ? 18.808 29.783 20.532 1.00 15.67 101 GLU A O 1
ATOM 743 N N . THR A 1 102 ? 18.014 31.792 19.893 1.00 16.32 102 THR A N 1
ATOM 744 C CA . THR A 1 102 ? 18.514 32.494 21.070 1.00 14.57 102 THR A CA 1
ATOM 745 C C . THR A 1 102 ? 17.437 33.310 21.754 1.00 15.45 102 THR A C 1
ATOM 746 O O . THR A 1 102 ? 16.402 33.642 21.163 1.00 18.02 102 THR A O 1
ATOM 750 N N . TRP A 1 103 ? 17.693 33.648 23.012 1.00 15.68 103 TRP A N 1
ATOM 751 C CA . TRP A 1 103 ? 16.985 34.744 23.650 1.00 15.83 103 TRP A CA 1
ATOM 752 C C . TRP A 1 103 ? 17.697 36.042 23.254 1.00 16.69 103 TRP A C 1
ATOM 753 O O . TRP A 1 103 ? 18.913 36.168 23.425 1.00 18.43 103 TRP A O 1
ATOM 764 N N . SER A 1 104 ? 16.932 36.973 22.684 1.00 17.57 104 SER A N 1
ATOM 765 C CA . SER A 1 104 ? 17.393 38.311 22.279 1.00 17.65 104 SER A CA 1
ATOM 766 C C . SER A 1 104 ? 17.980 38.365 20.869 1.00 19.32 104 SER A C 1
ATOM 767 O O . SER A 1 104 ? 18.677 37.454 20.436 1.00 17.83 104 SER A O 1
ATOM 770 N N . VAL A 1 105 ? 17.714 39.446 20.149 1.00 16.70 105 VAL A N 1
ATOM 771 C CA . VAL A 1 105 ? 18.230 39.527 18.792 1.00 16.46 105 VAL A CA 1
ATOM 772 C C . VAL A 1 105 ? 19.716 39.906 18.818 1.00 19.69 105 VAL A C 1
ATOM 773 O O . VAL A 1 105 ? 20.476 39.554 17.920 1.00 18.54 105 VAL A O 1
ATOM 777 N N . ALA A 1 106 ? 20.137 40.601 19.864 1.00 17.84 106 ALA A N 1
ATOM 778 C CA . ALA A 1 106 ? 21.553 40.918 20.018 1.00 15.97 106 ALA A CA 1
ATOM 779 C C . ALA A 1 106 ? 22.383 39.628 20.064 1.00 16.95 106 ALA A C 1
ATOM 780 O O . ALA A 1 106 ? 23.411 39.505 19.380 1.00 18.85 106 ALA A O 1
ATOM 782 N N . ALA A 1 107 ? 21.953 38.666 20.878 1.00 16.94 107 ALA A N 1
ATOM 783 C CA . ALA A 1 107 ? 22.693 37.415 20.976 1.00 15.39 107 ALA A CA 1
ATOM 784 C C . ALA A 1 107 ? 22.653 36.692 19.640 1.00 15.23 107 ALA A C 1
ATOM 785 O O . ALA A 1 107 ? 23.623 36.065 19.242 1.00 15.45 107 ALA A O 1
ATOM 787 N N . CYS A 1 108 ? 21.518 36.774 18.957 1.00 14.79 108 CYS A N 1
ATOM 788 C CA . CYS A 1 108 ? 21.372 36.105 17.676 1.00 14.03 108 CYS A CA 1
ATOM 789 C C . CYS A 1 108 ? 22.315 36.717 16.628 1.00 15.01 108 CYS A C 1
ATOM 790 O O . CYS A 1 108 ? 23.002 36.000 15.904 1.00 16.22 108 CYS A O 1
ATOM 793 N N . ILE A 1 109 ? 22.363 38.044 16.582 1.00 16.64 109 ILE A N 1
ATOM 794 C CA . ILE A 1 109 ? 23.233 38.750 15.659 1.00 16.81 109 ILE A CA 1
ATOM 795 C C . ILE A 1 109 ? 24.700 38.422 15.922 1.00 16.60 109 ILE A C 1
ATOM 796 O O . ILE A 1 109 ? 25.446 38.077 15.007 1.00 15.75 109 ILE A O 1
ATOM 801 N N . SER A 1 110 ? 25.111 38.502 17.180 1.00 14.74 110 SER A N 1
ATOM 802 C CA . SER A 1 110 ? 26.493 38.200 17.533 1.00 14.57 110 SER A CA 1
ATOM 803 C C . SER A 1 110 ? 26.866 36.756 17.204 1.00 16.06 110 SER A C 1
ATOM 804 O O . SER A 1 110 ? 27.974 36.485 16.743 1.00 18.45 110 SER A O 1
ATOM 807 N N . ALA A 1 111 ? 25.939 35.835 17.427 1.00 15.66 111 ALA A N 1
ATOM 808 C CA . ALA A 1 111 ? 26.155 34.424 17.124 1.00 15.43 111 ALA A CA 1
ATOM 809 C C . ALA A 1 111 ? 26.222 34.187 15.610 1.00 15.63 111 ALA A C 1
ATOM 810 O O . ALA A 1 111 ? 27.052 33.395 15.133 1.00 16.66 111 ALA A O 1
ATOM 812 N N . ALA A 1 112 ? 25.335 34.849 14.869 1.00 14.69 112 ALA A N 1
ATOM 813 C CA . ALA A 1 112 ? 25.322 34.729 13.411 1.00 12.94 112 ALA A CA 1
ATOM 814 C C . ALA A 1 112 ? 26.611 35.281 12.807 1.00 15.96 112 ALA A C 1
ATOM 815 O O . ALA A 1 112 ? 27.179 34.688 11.893 1.00 14.89 112 ALA A O 1
ATOM 817 N N . ASP A 1 113 ? 27.073 36.412 13.325 1.00 15.47 113 ASP A N 1
ATOM 818 C CA . ASP A 1 113 ? 28.329 37.000 12.883 1.00 13.77 113 ASP A CA 1
ATOM 819 C C . ASP A 1 113 ? 29.481 36.018 13.094 1.00 15.78 113 ASP A C 1
ATOM 820 O O . ASP A 1 113 ? 30.293 35.771 12.190 1.00 16.05 113 ASP A O 1
ATOM 825 N N . ARG A 1 114 ? 29.555 35.448 14.292 1.00 17.19 114 ARG A N 1
ATOM 826 C CA . ARG A 1 114 ? 30.629 34.510 14.587 1.00 17.59 114 ARG A CA 1
ATOM 827 C C . ARG A 1 114 ? 30.528 33.263 13.703 1.00 17.66 114 ARG A C 1
ATOM 828 O O . ARG A 1 114 ? 31.553 32.744 13.240 1.00 17.44 114 ARG A O 1
ATOM 836 N N . ALA A 1 115 ? 29.300 32.810 13.453 1.00 18.93 115 ALA A N 1
ATOM 837 C CA . ALA A 1 115 ? 29.059 31.652 12.595 1.00 16.59 115 ALA A CA 1
ATOM 838 C C . ALA A 1 115 ? 29.589 31.887 11.193 1.00 17.89 115 ALA A C 1
ATOM 839 O O . ALA A 1 115 ? 30.311 31.052 10.639 1.00 20.50 115 ALA A O 1
ATOM 841 N N . VAL A 1 116 ? 29.217 33.016 10.608 1.00 16.33 116 VAL A N 1
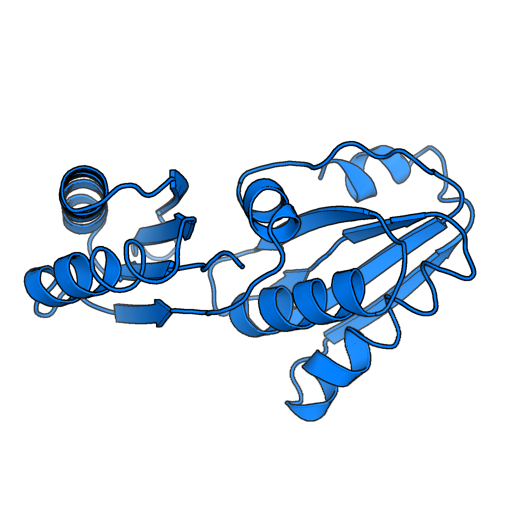ATOM 842 C CA . VAL A 1 116 ? 29.641 33.312 9.251 1.00 16.21 116 VAL A CA 1
ATOM 843 C C . VAL A 1 116 ? 31.167 33.452 9.177 1.00 19.69 116 VAL A C 1
ATOM 844 O O . VAL A 1 116 ? 31.796 32.926 8.257 1.00 20.33 116 VAL A O 1
ATOM 848 N N . LYS A 1 117 ? 31.752 34.105 10.180 1.00 15.76 117 LYS A N 1
ATOM 849 C CA . LYS A 1 117 ? 33.191 34.340 10.202 1.00 18.49 117 LYS A CA 1
ATOM 850 C C . LYS A 1 117 ? 34.010 33.092 10.512 1.00 19.68 117 LYS A C 1
ATOM 851 O O . LYS A 1 117 ? 35.202 33.054 10.200 1.00 19.98 117 LYS A O 1
ATOM 857 N N . GLY A 1 118 ? 33.381 32.078 11.115 1.00 16.44 118 GLY A N 1
ATOM 858 C CA . GLY A 1 118 ? 34.089 30.864 11.490 1.00 16.15 118 GLY A CA 1
ATOM 859 C C . GLY A 1 118 ? 33.792 29.661 10.608 1.00 19.09 118 GLY A C 1
ATOM 860 O O . GLY A 1 118 ? 34.120 28.537 10.966 1.00 22.82 118 GLY A O 1
ATOM 861 N N . SER A 1 119 ? 33.171 29.894 9.458 1.00 14.96 119 SER A N 1
ATOM 862 C CA . SER A 1 119 ? 32.791 28.803 8.568 1.00 16.10 119 SER A CA 1
ATOM 863 C C . SER A 1 119 ? 32.726 29.344 7.147 1.00 19.47 119 SER A C 1
ATOM 864 O O . SER A 1 119 ? 33.117 30.485 6.886 1.00 20.83 119 SER A O 1
ATOM 867 N N . ASN A 1 120 ? 32.239 28.520 6.230 1.00 15.99 120 ASN A N 1
ATOM 868 C CA . ASN A 1 120 ? 31.935 28.964 4.880 1.00 16.95 120 ASN A CA 1
ATOM 869 C C . ASN A 1 120 ? 30.427 28.906 4.569 1.00 20.42 120 ASN A C 1
ATOM 870 O O . ASN A 1 120 ? 30.030 28.892 3.405 1.00 23.48 120 ASN A O 1
ATOM 875 N N . VAL A 1 121 ? 29.577 28.893 5.597 1.00 14.54 121 VAL A N 1
ATOM 876 C CA . VAL A 1 121 ? 28.139 28.788 5.369 1.00 17.27 121 VAL A CA 1
ATOM 877 C C . VAL A 1 121 ? 27.555 30.081 4.848 1.00 17.69 121 VAL A C 1
ATOM 878 O O . VAL A 1 121 ? 28.171 31.146 4.964 1.00 18.37 121 VAL A O 1
ATOM 882 N N . THR A 1 122 ? 26.369 29.974 4.261 1.00 15.49 122 THR A N 1
ATOM 883 C CA . THR A 1 122 ? 25.556 31.132 3.925 1.00 16.24 122 THR A CA 1
ATOM 884 C C . THR A 1 122 ? 24.577 31.379 5.059 1.00 14.82 122 THR A C 1
ATOM 885 O O . THR A 1 122 ? 23.847 30.471 5.474 1.00 14.37 122 THR A O 1
ATOM 889 N N . LEU A 1 123 ? 24.568 32.608 5.564 1.00 13.61 123 LEU A N 1
ATOM 890 C CA . LEU A 1 123 ? 23.553 33.023 6.513 1.00 14.56 123 LEU A CA 1
ATOM 891 C C . LEU A 1 123 ? 22.331 33.399 5.698 1.00 17.98 123 LEU A C 1
ATOM 892 O O . LEU A 1 123 ? 22.348 34.367 4.933 1.00 19.19 123 LEU A O 1
ATOM 897 N N . VAL A 1 124 ? 21.272 32.620 5.846 1.00 13.23 124 VAL A N 1
ATOM 898 C CA . VAL A 1 124 ? 20.075 32.826 5.056 1.00 14.05 124 VAL A CA 1
ATOM 899 C C . VAL A 1 124 ? 19.183 33.926 5.626 1.00 14.26 124 VAL A C 1
ATOM 900 O O . VAL A 1 124 ? 18.741 34.806 4.899 1.00 16.67 124 VAL A O 1
ATOM 904 N N . ARG A 1 125 ? 18.925 33.887 6.931 1.00 13.12 125 ARG A N 1
ATOM 905 C CA . ARG A 1 125 ? 18.049 34.893 7.524 1.00 14.12 125 ARG A CA 1
ATOM 906 C C . ARG A 1 125 ? 18.192 34.897 9.036 1.00 14.06 125 ARG A C 1
ATOM 907 O O . ARG A 1 125 ? 18.601 33.902 9.636 1.00 14.76 125 ARG A O 1
ATOM 915 N N . VAL A 1 126 ? 17.858 36.037 9.636 1.00 16.77 126 VAL A N 1
ATOM 916 C CA . VAL A 1 126 ? 17.788 36.190 11.078 1.00 14.53 126 VAL A CA 1
ATOM 917 C C . VAL A 1 126 ? 16.361 36.609 11.350 1.00 16.80 126 VAL A C 1
ATOM 918 O O . VAL A 1 126 ? 15.878 37.579 10.762 1.00 19.66 126 VAL A O 1
ATOM 922 N N . HIS A 1 127 ? 15.675 35.860 12.207 1.00 14.70 127 HIS A N 1
ATOM 923 C CA . HIS A 1 127 ? 14.274 36.093 12.45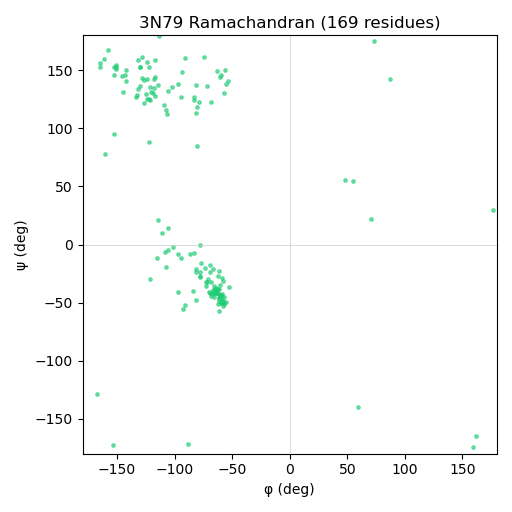8 1.00 18.60 127 HIS A CA 1
ATOM 924 C C . HIS A 1 127 ? 14.017 36.471 13.903 1.00 14.06 127 HIS A C 1
ATOM 925 O O . HIS A 1 127 ? 14.543 35.849 14.826 1.00 17.92 127 HIS A O 1
ATOM 932 N N . MET A 1 128 ? 13.199 37.500 14.102 1.00 19.01 128 MET A N 1
ATOM 933 C CA . MET A 1 128 ? 12.747 37.840 15.436 1.00 21.75 128 MET A CA 1
ATOM 934 C C . MET A 1 128 ? 11.277 37.434 15.537 1.00 24.78 128 MET A C 1
ATOM 935 O O . MET A 1 128 ? 10.438 37.977 14.821 1.00 27.55 128 MET A O 1
ATOM 940 N N . ALA A 1 129 ? 10.969 36.473 16.407 1.00 22.75 129 ALA A N 1
ATOM 941 C CA . ALA A 1 129 ? 9.584 36.034 16.586 1.00 21.86 129 ALA A CA 1
ATOM 942 C C . ALA A 1 129 ? 8.717 37.157 17.149 1.00 30.12 129 ALA A C 1
ATOM 943 O O . ALA A 1 129 ? 7.562 37.316 16.739 1.00 32.85 129 ALA A O 1
ATOM 945 N N . PHE A 1 130 ? 9.268 37.921 18.093 1.00 29.06 130 PHE A N 1
ATOM 946 C CA . PHE A 1 130 ? 8.505 38.956 18.809 1.00 37.31 130 PHE A CA 1
ATOM 947 C C . PHE A 1 130 ? 9.405 40.002 19.464 1.00 36.45 130 PHE A C 1
ATOM 948 O O . PHE A 1 130 ? 9.607 39.964 20.678 1.00 49.98 130 PHE A O 1
ATOM 956 N N . GLY A 1 131 ? 9.929 40.944 18.698 1.00 30.18 131 GLY A N 1
ATOM 957 C CA . GLY A 1 131 ? 10.748 41.987 19.293 1.00 25.65 131 GLY A CA 1
ATOM 958 C C . GLY A 1 131 ? 12.135 41.548 19.730 1.00 29.56 131 GLY A C 1
ATOM 959 O O . GLY A 1 131 ? 12.485 40.361 19.662 1.00 30.44 131 GLY A O 1
ATOM 960 N N . ILE A 1 132 ? 12.929 42.512 20.190 1.00 25.18 132 ILE A N 1
ATOM 961 C CA . ILE A 1 132 ? 14.357 42.291 20.365 1.00 22.47 132 ILE A CA 1
ATOM 962 C C . ILE A 1 132 ? 14.738 41.482 21.602 1.00 23.35 132 ILE A C 1
ATOM 963 O O . ILE A 1 132 ? 15.857 40.989 21.697 1.00 22.22 132 ILE A O 1
ATOM 968 N N . GLY A 1 133 ? 13.819 41.346 22.550 1.00 22.96 133 GLY A N 1
ATOM 969 C CA . GLY A 1 133 ? 14.108 40.572 23.744 1.00 23.37 133 GLY A CA 1
ATOM 970 C C . GLY A 1 133 ? 13.590 39.147 23.661 1.00 21.58 133 GLY A C 1
ATOM 971 O O . GLY A 1 133 ? 13.884 38.322 24.526 1.00 22.94 133 GLY A O 1
ATOM 972 N N . GLY A 1 134 ? 12.814 38.856 22.622 1.00 18.64 134 GLY A N 1
ATOM 973 C CA . GLY A 1 134 ? 12.140 37.573 22.530 1.00 21.65 134 GLY A CA 1
ATOM 974 C C . GLY A 1 134 ? 12.966 36.493 21.861 1.00 21.12 134 GLY A C 1
ATOM 975 O O . GLY A 1 134 ? 14.159 36.677 21.604 1.00 21.96 134 GLY A O 1
ATOM 976 N N . LYS A 1 135 ? 12.330 35.352 21.598 1.00 22.04 135 LYS A N 1
ATOM 977 C CA . LYS A 1 135 ? 12.960 34.286 20.828 1.00 18.02 135 LYS A CA 1
ATOM 978 C C . LYS A 1 135 ? 13.385 34.825 19.469 1.00 19.68 135 LYS A C 1
ATOM 979 O O . LYS A 1 135 ? 12.593 35.484 18.770 1.00 21.41 135 LYS A O 1
ATOM 985 N N . CYS A 1 136 ? 14.639 34.555 19.100 1.00 20.16 136 CYS A N 1
ATOM 986 C CA . CYS A 1 136 ? 15.135 34.884 17.772 1.00 18.93 136 CYS A CA 1
ATOM 987 C C . CYS A 1 136 ? 15.837 33.669 17.240 1.00 15.83 136 CYS A C 1
ATOM 988 O O . CYS A 1 136 ? 16.268 32.804 17.999 1.00 16.70 136 CYS A O 1
ATOM 991 N N . TYR A 1 137 ? 15.975 33.589 15.931 1.00 13.80 137 TYR A N 1
ATOM 992 C CA . TYR A 1 137 ? 16.788 32.509 15.422 1.00 14.58 137 TYR A CA 1
ATOM 993 C C . TYR A 1 137 ? 17.446 32.860 14.113 1.00 16.75 137 TYR A C 1
ATOM 994 O O . TYR A 1 137 ? 16.954 33.687 13.344 1.00 15.08 137 TYR A O 1
ATOM 1003 N N . MET A 1 138 ? 18.594 32.239 13.898 1.00 12.88 138 MET A N 1
ATOM 1004 C CA A MET A 1 138 ? 19.306 32.369 12.641 0.48 13.78 138 MET A CA 1
ATOM 1005 C CA B MET A 1 138 ? 19.324 32.365 12.646 0.52 13.77 138 MET A CA 1
ATOM 1006 C C . MET A 1 138 ? 19.176 31.068 11.863 1.00 13.01 138 MET A C 1
ATOM 1007 O O . MET A 1 138 ? 19.070 29.982 12.442 1.00 13.60 138 MET A O 1
ATOM 1016 N N . VAL A 1 139 ? 19.171 31.184 10.545 1.00 12.58 139 VAL A N 1
ATOM 1017 C CA . VAL A 1 139 ? 19.137 30.015 9.678 1.00 14.62 139 VAL A CA 1
ATOM 1018 C C . VAL A 1 139 ? 20.333 30.102 8.741 1.00 13.26 139 VAL A C 1
ATOM 1019 O O . VAL A 1 139 ? 20.522 31.118 8.070 1.00 13.76 139 VAL A O 1
ATOM 1023 N N . VAL A 1 140 ? 21.155 29.051 8.731 1.00 12.10 140 VAL A N 1
ATOM 1024 C CA . VAL A 1 140 ? 22.284 28.956 7.816 1.00 12.84 140 VAL A CA 1
ATOM 1025 C C . VAL A 1 140 ? 22.098 27.767 6.882 1.00 12.25 140 VAL A C 1
ATOM 1026 O O . VAL A 1 140 ? 21.328 26.848 7.175 1.00 12.74 140 VAL A O 1
ATOM 1030 N N . ALA A 1 141 ? 22.787 27.805 5.746 1.00 14.16 141 ALA A N 1
ATOM 1031 C CA . ALA A 1 141 ? 22.706 26.728 4.764 1.00 14.13 141 ALA A CA 1
ATOM 1032 C C . ALA A 1 141 ? 24.049 26.498 4.111 1.00 11.23 141 ALA A C 1
ATOM 1033 O O . ALA A 1 141 ? 24.825 27.443 3.902 1.00 14.20 141 ALA A O 1
ATOM 1035 N N . GLY A 1 142 ? 24.324 25.238 3.789 1.00 12.57 142 GLY A N 1
ATOM 1036 C CA . GLY A 1 142 ? 25.580 24.903 3.163 1.00 15.81 142 GLY A CA 1
ATOM 1037 C C . GLY A 1 142 ? 25.866 23.430 3.304 1.00 13.18 142 GLY A C 1
ATOM 1038 O O . GLY A 1 142 ? 24.971 22.647 3.608 1.00 15.39 142 GLY A O 1
ATOM 1039 N N . ASP A 1 143 ? 27.119 23.065 3.061 1.00 15.06 143 ASP A N 1
ATOM 1040 C CA A ASP A 1 143 ? 27.511 21.672 3.231 0.55 15.28 143 ASP A CA 1
ATOM 1041 C CA B ASP A 1 143 ? 27.643 21.714 3.245 0.45 17.28 143 ASP A CA 1
ATOM 1042 C C . ASP A 1 143 ? 27.382 21.268 4.686 1.00 16.66 143 ASP A C 1
ATOM 1043 O O . ASP A 1 143 ? 27.513 22.076 5.599 1.00 16.06 143 ASP A O 1
ATOM 1052 N N . VAL A 1 144 ? 27.050 19.999 4.910 1.00 14.69 144 VAL A N 1
ATOM 1053 C CA A VAL A 1 144 ? 26.779 19.527 6.266 0.50 12.80 144 VAL A CA 1
ATOM 1054 C CA B VAL A 1 144 ? 26.766 19.558 6.267 0.50 12.61 144 VAL A CA 1
ATOM 1055 C C . VAL A 1 144 ? 27.930 19.851 7.221 1.00 11.55 144 VAL A C 1
ATOM 1056 O O . VAL A 1 144 ? 27.709 20.289 8.343 1.00 11.11 144 VAL A O 1
ATOM 1063 N N . SER A 1 145 ? 29.171 19.622 6.790 1.00 15.52 145 SER A N 1
ATOM 1064 C CA . SER A 1 145 ? 30.308 19.904 7.680 1.00 15.41 145 SER A CA 1
ATOM 1065 C C . SER A 1 145 ? 30.423 21.381 8.020 1.00 13.37 145 SER A C 1
ATOM 1066 O O . SER A 1 145 ? 30.749 21.749 9.157 1.00 14.77 145 SER A O 1
ATOM 1069 N N . ASP A 1 146 ? 30.156 22.208 7.021 1.00 13.50 146 ASP A N 1
ATOM 1070 C CA A ASP A 1 146 ? 30.224 23.648 7.169 0.56 12.90 146 ASP A CA 1
ATOM 1071 C CA B ASP A 1 146 ? 30.224 23.660 7.171 0.44 13.12 146 ASP A CA 1
ATOM 1072 C C . ASP A 1 146 ? 29.133 24.120 8.124 1.00 14.58 146 ASP A C 1
ATOM 1073 O O . ASP A 1 146 ? 29.376 24.933 9.023 1.00 15.37 146 ASP A O 1
ATOM 1082 N N . VAL A 1 147 ? 27.925 23.601 7.924 1.00 13.16 147 VAL A N 1
ATOM 1083 C CA . VAL A 1 147 ? 26.813 23.916 8.798 1.00 11.54 147 VAL A CA 1
ATOM 1084 C C . VAL A 1 147 ? 27.089 23.477 10.226 1.00 10.29 147 VAL A C 1
ATOM 1085 O O . VAL A 1 147 ? 26.808 24.212 11.168 1.00 12.35 147 VAL A O 1
ATOM 1089 N N . ASN A 1 148 ? 27.662 22.286 10.406 1.00 11.36 148 ASN A N 1
ATOM 1090 C CA A ASN A 1 148 ? 27.984 21.854 11.756 0.50 13.27 148 ASN A CA 1
ATOM 1091 C CA B ASN A 1 148 ? 28.011 21.825 11.745 0.50 13.58 148 ASN A CA 1
ATOM 1092 C C . ASN A 1 148 ? 28.948 22.805 12.458 1.00 13.62 148 ASN A C 1
ATOM 1093 O O . ASN A 1 148 ? 28.756 23.138 13.624 1.00 16.11 148 ASN A O 1
ATOM 1102 N N . ASN A 1 149 ? 29.973 23.244 11.744 1.00 12.47 149 ASN A N 1
ATOM 1103 C CA A ASN A 1 149 ? 30.924 24.233 12.260 0.50 14.92 149 ASN A CA 1
ATOM 1104 C CA B ASN A 1 149 ? 30.908 24.195 12.305 0.50 13.95 149 ASN A CA 1
ATOM 1105 C C . ASN A 1 149 ? 30.224 25.523 12.653 1.00 14.59 149 ASN A C 1
ATOM 1106 O O . ASN A 1 149 ? 30.435 26.068 13.751 1.00 15.42 149 ASN A O 1
ATOM 1115 N N . ALA A 1 150 ? 29.395 26.030 11.740 1.00 11.87 150 ALA A N 1
ATOM 1116 C CA . ALA A 1 150 ? 28.699 27.296 11.963 1.00 12.66 150 ALA A CA 1
ATOM 1117 C C . ALA A 1 150 ? 27.781 27.210 13.182 1.00 13.82 150 ALA A C 1
ATOM 1118 O O . ALA A 1 150 ? 27.753 28.101 14.029 1.00 14.12 150 ALA A O 1
ATOM 1120 N N . VAL A 1 151 ? 27.027 26.124 13.262 1.00 11.28 151 VAL A N 1
ATOM 1121 C CA . VAL A 1 151 ? 26.109 25.944 14.367 1.00 13.48 151 VAL A CA 1
ATOM 1122 C C . VAL A 1 151 ? 26.847 25.821 15.693 1.00 13.91 151 VAL A C 1
ATOM 1123 O O . VAL A 1 151 ? 26.423 26.397 16.689 1.00 15.38 151 VAL A O 1
ATOM 1127 N N . THR A 1 152 ? 27.953 25.080 15.711 1.00 13.94 152 THR A N 1
ATOM 1128 C CA . THR A 1 152 ? 28.747 24.967 16.924 1.00 14.80 152 THR A CA 1
ATOM 1129 C C . THR A 1 152 ? 29.257 26.327 17.406 1.00 15.25 152 THR A C 1
ATOM 1130 O O . THR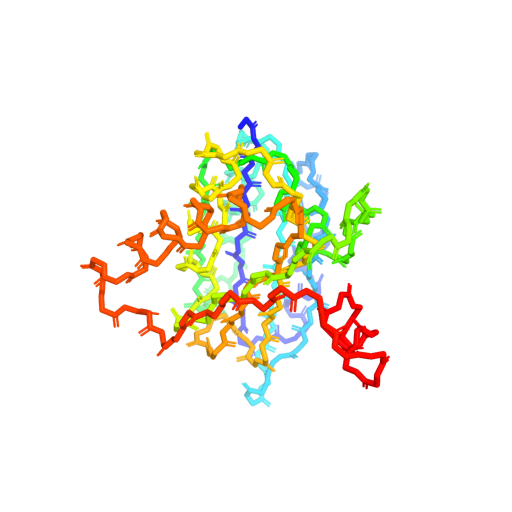 A 1 152 ? 29.127 26.672 18.584 1.00 16.34 152 THR A O 1
ATOM 1134 N N . VAL A 1 153 ? 29.847 27.096 16.501 1.00 14.24 153 VAL A N 1
ATOM 1135 C CA A VAL A 1 153 ? 30.377 28.413 16.827 0.65 14.47 153 VAL A CA 1
ATOM 1136 C CA B VAL A 1 153 ? 30.384 28.393 16.885 0.35 14.25 153 VAL A CA 1
ATOM 1137 C C . VAL A 1 153 ? 29.275 29.349 17.342 1.00 12.70 153 VAL A C 1
ATOM 1138 O O . VAL A 1 153 ? 29.441 30.047 18.346 1.00 17.61 153 VAL A O 1
ATOM 1145 N N . ALA A 1 154 ? 28.140 29.360 16.643 1.00 13.03 154 ALA A N 1
ATOM 1146 C CA . ALA A 1 154 ? 27.016 30.200 17.047 1.00 12.27 154 ALA A CA 1
ATOM 1147 C C . ALA A 1 154 ? 26.476 29.789 18.422 1.00 14.23 154 ALA A C 1
ATOM 1148 O O . ALA A 1 154 ? 26.134 30.638 19.256 1.00 15.76 154 ALA A O 1
ATOM 1150 N N . SER A 1 155 ? 26.390 28.482 18.637 1.00 14.68 155 SER A N 1
ATOM 1151 C CA . SER A 1 155 ? 25.889 27.936 19.888 1.00 15.06 155 SER A CA 1
ATOM 1152 C C . SER A 1 155 ? 26.794 28.282 21.048 1.00 17.13 155 SER A C 1
ATOM 1153 O O . SER A 1 155 ? 26.318 28.541 22.144 1.00 18.94 155 SER A O 1
ATOM 1156 N N . GLU A 1 156 ? 28.101 28.257 20.812 1.00 17.08 156 GLU A N 1
ATOM 1157 C CA . GLU A 1 156 ? 29.056 28.612 21.844 1.00 19.30 156 GLU A CA 1
ATOM 1158 C C . GLU A 1 156 ? 28.904 30.083 22.196 1.00 19.98 156 GLU A C 1
ATOM 1159 O O . GLU A 1 156 ? 28.915 30.455 23.373 1.00 18.85 156 GLU A O 1
ATOM 1165 N N . SER A 1 157 ? 28.723 30.916 21.177 1.00 16.60 157 SER A N 1
ATOM 1166 C CA . SER A 1 157 ? 28.545 32.339 21.388 1.00 15.53 157 SER A CA 1
ATOM 1167 C C . SER A 1 157 ? 27.345 32.586 22.299 1.00 16.49 157 SER A C 1
ATOM 1168 O O . SER A 1 157 ? 27.451 33.267 23.320 1.00 18.21 157 SER A O 1
ATOM 1171 N N . ALA A 1 158 ? 26.200 32.024 21.936 1.00 15.36 158 ALA A N 1
ATOM 1172 C CA . ALA A 1 158 ? 24.998 32.296 22.697 1.00 16.46 158 ALA A CA 1
ATOM 1173 C C . ALA A 1 158 ? 25.034 31.589 24.051 1.00 17.08 158 ALA A C 1
ATOM 1174 O O . ALA A 1 158 ? 24.549 32.118 25.049 1.00 18.86 158 ALA A O 1
ATOM 1176 N N . GLY A 1 159 ? 25.617 30.399 24.082 1.00 17.67 159 GLY A N 1
ATOM 1177 C CA . GLY A 1 159 ? 25.585 29.569 25.268 1.00 19.87 159 GLY A CA 1
ATOM 1178 C C . GLY A 1 159 ? 26.447 30.113 26.380 1.00 22.24 159 GLY A C 1
ATOM 1179 O O . GLY A 1 159 ? 26.150 29.907 27.561 1.00 22.08 159 GLY A O 1
ATOM 1180 N N . GLU A 1 160 ? 27.516 30.812 26.012 1.00 20.22 160 GLU A N 1
ATOM 1181 C CA . GLU A 1 160 ? 28.420 31.387 27.005 1.00 25.89 160 GLU A CA 1
ATOM 1182 C C . GLU A 1 160 ? 27.653 32.393 27.864 1.00 21.31 160 GLU A C 1
ATOM 1183 O O . GLU A 1 160 ? 28.015 32.664 29.011 1.00 22.96 160 GLU A O 1
ATOM 1189 N N . LYS A 1 161 ? 26.563 32.907 27.307 1.00 19.27 161 LYS A N 1
ATOM 1190 C CA . LYS A 1 161 ? 25.763 33.940 27.950 1.00 18.98 161 LYS A CA 1
ATOM 1191 C C . LYS A 1 161 ? 24.507 33.351 28.593 1.00 17.01 161 LYS A C 1
ATOM 1192 O O . LYS A 1 161 ? 23.723 34.078 29.209 1.00 19.81 161 LYS A O 1
ATOM 1198 N N . GLY A 1 162 ? 24.315 32.045 28.441 1.00 18.39 162 GLY A N 1
ATOM 1199 C CA . GLY A 1 162 ? 23.073 31.413 28.856 1.00 19.74 162 GLY A CA 1
ATOM 1200 C C . GLY A 1 162 ? 21.887 31.770 27.979 1.00 20.42 162 GLY A C 1
ATOM 1201 O O . GLY A 1 162 ? 20.738 31.642 28.401 1.00 19.08 162 GLY A O 1
ATOM 1202 N N . LEU A 1 163 ? 22.150 32.201 26.745 1.00 18.54 163 LEU A N 1
ATOM 1203 C CA . LEU A 1 163 ? 21.076 32.701 25.892 1.00 17.87 163 LEU A CA 1
ATOM 1204 C C . LEU A 1 163 ? 20.786 31.785 24.711 1.00 16.64 163 LEU A C 1
ATOM 1205 O O . LEU A 1 163 ? 20.036 32.149 23.802 1.00 18.34 163 LEU A O 1
ATOM 1210 N N . LEU A 1 164 ? 21.373 30.596 24.725 1.00 15.97 164 LEU A N 1
ATOM 1211 C CA . LEU A 1 164 ? 21.081 29.610 23.700 1.00 15.45 164 LEU A CA 1
ATOM 1212 C C . LEU A 1 164 ? 19.815 28.878 24.094 1.00 21.34 164 LEU A C 1
ATOM 1213 O O . LEU A 1 164 ? 19.708 28.374 25.205 1.00 19.72 164 LEU A O 1
ATOM 1218 N N . VAL A 1 165 ? 18.853 28.834 23.184 1.00 17.49 165 VAL A N 1
ATOM 1219 C CA . VAL A 1 165 ? 17.643 28.066 23.401 1.00 17.21 165 VAL A CA 1
ATOM 1220 C C . VAL A 1 165 ? 17.810 26.660 22.855 1.00 17.04 165 VAL A C 1
ATOM 1221 O O . VAL A 1 165 ? 17.579 25.668 23.553 1.00 20.92 165 VAL A O 1
ATOM 1225 N N . TYR A 1 166 ? 18.223 26.576 21.595 1.00 16.83 166 TYR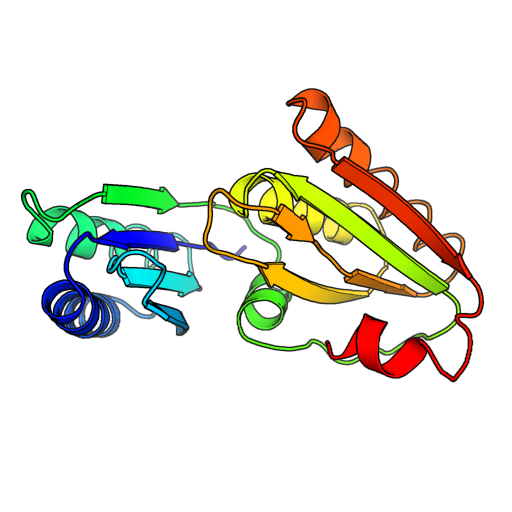 A N 1
ATOM 1226 C CA . TYR A 1 166 ? 18.407 25.292 20.956 1.00 16.99 166 TYR A CA 1
ATOM 1227 C C . TYR A 1 166 ? 19.227 25.460 19.693 1.00 17.07 166 TYR A C 1
ATOM 1228 O O . TYR A 1 166 ? 19.239 26.530 19.079 1.00 18.26 166 TYR A O 1
ATOM 1237 N N . ARG A 1 167 ? 19.932 24.398 19.336 1.00 16.00 167 ARG A N 1
ATOM 1238 C CA . ARG A 1 167 ? 20.683 24.352 18.096 1.00 14.78 167 ARG A CA 1
ATOM 1239 C C . ARG A 1 167 ? 20.312 23.103 17.336 1.00 16.24 167 ARG A C 1
ATOM 1240 O O . ARG A 1 167 ? 20.096 22.044 17.920 1.00 18.45 167 ARG A O 1
ATOM 1248 N N . SER A 1 168 ? 20.260 23.220 16.015 1.00 15.36 168 SER A N 1
ATOM 1249 C CA . SER A 1 168 ? 19.854 22.097 15.199 1.00 15.10 168 SER A CA 1
ATOM 1250 C C . SER A 1 168 ? 20.610 22.083 13.882 1.00 14.79 168 SER A C 1
ATOM 1251 O O . SER A 1 168 ? 20.743 23.111 13.219 1.00 16.40 168 SER A O 1
ATOM 1254 N N . VAL A 1 169 ? 21.155 20.922 13.547 1.00 14.55 169 VAL A N 1
ATOM 1255 C CA . VAL A 1 169 ? 21.735 20.684 12.233 1.00 15.04 169 VAL A CA 1
ATOM 1256 C C . VAL A 1 169 ? 20.809 19.719 11.518 1.00 17.60 169 VAL A C 1
ATOM 1257 O O . VAL A 1 169 ? 20.577 18.600 11.990 1.00 19.10 169 VAL A O 1
ATOM 1261 N N . ILE A 1 170 ? 20.272 20.156 10.384 1.00 15.77 170 ILE A N 1
ATOM 1262 C CA . ILE A 1 170 ? 19.286 19.376 9.652 1.00 18.50 170 ILE A CA 1
ATOM 1263 C C . ILE A 1 170 ? 19.787 19.111 8.244 1.00 20.73 170 ILE A C 1
ATOM 1264 O O . ILE A 1 170 ? 19.525 19.894 7.320 1.00 20.23 170 ILE A O 1
ATOM 1269 N N . PRO A 1 171 ? 20.530 18.017 8.067 1.00 16.85 171 PRO A N 1
ATOM 1270 C CA . PRO A 1 171 ? 20.926 17.616 6.719 1.00 20.01 171 PRO A CA 1
ATOM 1271 C C . PRO A 1 171 ? 19.668 17.275 5.911 1.00 19.92 171 PRO A C 1
ATOM 1272 O O . PRO A 1 171 ? 18.660 16.828 6.476 1.00 22.13 171 PRO A O 1
ATOM 1276 N N . ARG A 1 172 ? 19.726 17.506 4.608 1.00 21.11 172 ARG A N 1
ATOM 1277 C CA . ARG A 1 172 ? 18.713 17.022 3.695 1.00 18.58 172 ARG A CA 1
ATOM 1278 C C . ARG A 1 1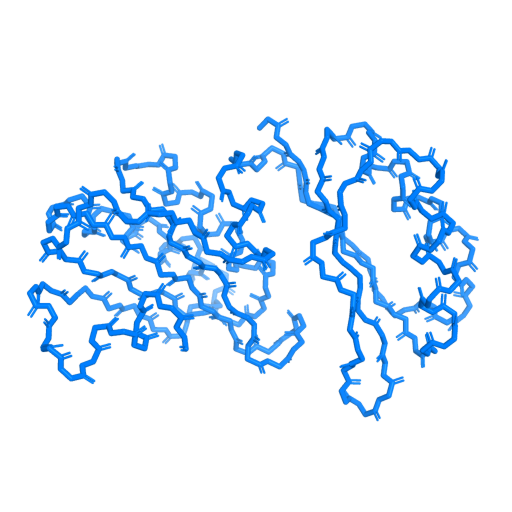72 ? 17.296 17.317 4.187 1.00 19.29 172 ARG A C 1
ATOM 1279 O O . ARG A 1 172 ? 16.478 16.405 4.320 1.00 18.82 172 ARG A O 1
ATOM 1287 N N . PRO A 1 173 ? 17.003 18.594 4.458 1.00 16.97 173 PRO A N 1
ATOM 1288 C CA . PRO A 1 173 ? 15.658 18.916 4.955 1.00 17.64 173 PRO A CA 1
ATOM 1289 C C . PRO A 1 173 ? 14.526 18.396 4.061 1.00 20.31 173 PRO A C 1
ATOM 1290 O O . PRO A 1 173 ? 14.617 18.409 2.831 1.00 21.62 173 PRO A O 1
ATOM 1294 N N . HIS A 1 174 ? 13.465 17.912 4.700 1.00 18.32 174 HIS A N 1
ATOM 1295 C CA . HIS A 1 174 ? 12.297 17.403 3.994 1.00 22.58 174 HIS A CA 1
ATOM 1296 C C . HIS A 1 174 ? 11.667 18.474 3.121 1.00 18.84 174 HIS A C 1
ATOM 1297 O O . HIS A 1 174 ? 11.631 19.641 3.493 1.00 18.91 174 HIS A O 1
ATOM 1304 N N . GLU A 1 175 ? 11.127 18.063 1.977 1.00 19.61 175 GLU A N 1
ATOM 1305 C CA . GLU A 1 175 ? 10.562 18.999 1.017 1.00 22.64 175 GLU A CA 1
ATOM 1306 C C . GLU A 1 175 ? 9.450 19.866 1.608 1.00 22.76 175 GLU A C 1
ATOM 1307 O O . GLU A 1 175 ? 9.283 21.012 1.202 1.00 22.79 175 GLU A O 1
ATOM 1313 N N . ALA A 1 176 ? 8.704 19.328 2.572 1.00 20.59 176 ALA A N 1
ATOM 1314 C CA . ALA A 1 176 ? 7.578 20.071 3.158 1.00 18.45 176 ALA A CA 1
ATOM 1315 C C . ALA A 1 176 ? 7.991 21.056 4.261 1.00 20.02 176 ALA A C 1
ATOM 1316 O O . ALA A 1 176 ? 7.174 21.855 4.732 1.00 20.88 176 ALA A O 1
ATOM 1318 N N . MET A 1 177 ? 9.263 21.014 4.648 1.00 18.39 177 MET A N 1
ATOM 1319 C CA . MET A 1 177 ? 9.793 21.955 5.639 1.00 17.78 177 MET A CA 1
ATOM 1320 C C . MET A 1 177 ? 10.717 22.995 5.024 1.00 18.76 177 MET A C 1
ATOM 1321 O O . MET A 1 177 ? 10.948 24.044 5.620 1.00 16.80 177 MET A O 1
ATOM 1326 N N . TRP A 1 178 ? 11.237 22.709 3.828 1.00 17.85 178 TRP A N 1
ATOM 1327 C CA . TRP A 1 178 ? 12.317 23.504 3.262 1.00 16.73 178 TRP A CA 1
ATOM 1328 C C . TRP A 1 178 ? 11.961 24.983 3.132 1.00 18.43 178 TRP A C 1
ATOM 1329 O O . TRP A 1 178 ? 12.731 25.847 3.564 1.00 16.27 178 TRP A O 1
ATOM 1340 N N . ARG A 1 179 ? 10.809 25.279 2.524 1.00 14.54 179 ARG A N 1
ATOM 1341 C CA . ARG A 1 179 ? 10.441 26.664 2.279 1.00 15.03 179 ARG A CA 1
ATOM 1342 C C . ARG A 1 179 ? 10.344 27.467 3.575 1.00 16.68 179 ARG A C 1
ATOM 1343 O O . ARG A 1 179 ? 10.808 28.599 3.644 1.00 16.54 179 ARG A O 1
ATOM 1351 N N . GLN A 1 180 ? 9.736 26.876 4.596 1.00 16.22 180 GLN A N 1
ATOM 1352 C CA . GLN A 1 180 ? 9.589 27.561 5.876 1.00 16.21 180 GLN A CA 1
ATOM 1353 C C . GLN A 1 180 ? 10.951 27.829 6.502 1.00 15.09 180 GLN A C 1
ATOM 1354 O O . GLN A 1 180 ? 11.202 28.910 7.034 1.00 16.20 180 GLN A O 1
ATOM 1360 N N . MET A 1 181 ? 11.838 26.845 6.427 1.00 16.85 181 MET A N 1
ATOM 1361 C CA . MET A 1 181 ? 13.186 27.031 6.932 1.00 15.03 181 MET A CA 1
ATOM 1362 C C . MET A 1 181 ? 13.927 28.179 6.266 1.00 14.35 181 MET A C 1
ATOM 1363 O O . MET A 1 181 ? 14.499 29.022 6.942 1.00 16.02 181 MET A O 1
ATOM 1368 N N . VAL A 1 182 ? 13.938 28.220 4.937 1.00 15.87 182 VAL A N 1
ATOM 1369 C CA . VAL A 1 182 ? 14.800 29.198 4.256 1.00 18.28 182 VAL A CA 1
ATOM 1370 C C . VAL A 1 182 ? 14.096 30.503 3.884 1.00 18.27 182 VAL A C 1
ATOM 1371 O O . VAL A 1 182 ? 14.751 31.480 3.514 1.00 20.13 182 VAL A O 1
ATOM 1375 N N . GLU A 1 183 ? 12.770 30.536 3.990 1.00 18.79 183 GLU A N 1
ATOM 1376 C CA . GLU A 1 183 ? 12.023 31.753 3.663 1.00 20.31 183 GLU A CA 1
ATOM 1377 C C . GLU A 1 183 ? 11.197 32.278 4.833 1.00 25.51 183 GLU A C 1
ATOM 1378 O O . GLU A 1 183 ? 10.959 33.481 4.938 1.00 25.69 183 GLU A O 1
ATOM 1384 N N . GLY A 1 184 ? 10.752 31.378 5.702 1.00 24.56 184 GLY A N 1
ATOM 1385 C CA . GLY A 1 184 ? 9.878 31.743 6.803 1.00 25.86 184 GLY A CA 1
ATOM 1386 C C . GLY A 1 184 ? 8.411 31.708 6.417 1.00 37.62 184 GLY A C 1
ATOM 1387 O O . GLY A 1 184 ? 8.070 31.482 5.253 1.00 39.17 184 GLY A O 1
#

Sequence (183 aa):
SQAIIGILELTSIAKGMELGDAMLKSANVDLLVSKTISPGKKFLLMLGGDIGAIQQQQAIETGTSQAGEMMLVDSLVLANIHPSVLPAISGLNSVDKRQAVGIVETWSVAACISAADRAVKGSNVTLVRVHMAFGIGGKCYMMVVAGDDVVSDDVNNNNAVTVVASESAGEKGLLVYRSVIPRPHEAMWRQMVEG

Organism: Salmonella typhimurium (strain LT2 / SGSC1412 / ATCC 700720) (NCBI:txid99287)

Foldseek 3Di:
DKKKKKWKFQALVLLVVLVVVLVVQFPWAWQDWDAFPPGMIMTMIMGHQVSRVRSNVRSVVPRPPRTDDMDMGPDADPLQRCQRNFFDDAPAAQKKKKWKWFFQVLQRVLQRQLVVFFVWRWTHKADPGDGRGIIMTMIHDHLVRRVRSQVSSQCSRVVVPTTDDIDMGGPDDPVCVCVRRGD

Secondary structure (DSSP, 8-state):
-EEEEEEEES-HHHHHHHHHHHHHHSS-EEEEEEEETTTEEEEEEEE-HHHHHHHHHHHHHHHGGGEEEEEEEEEE-TTHHHHHHS-PPPS--SEEEEEEEESHHHHHHHHHHHHHTSS-EEEEEEESSSTTSEEEEEEEE-HHHHHHHHHHHHHHHHTTT-EEEEEEEES--HHHHHHHHH-

GO terms:
  GO:0031472 propanediol degradation polyhedral organelle (C, IDA)
  GO:0031469 bacterial microcompartment (C, EXP)

Radius of gyration: 16.4 Å; Cα contacts (8 Å, |Δi|>4): 488; chains: 1; bounding box: 32×46×32 Å

Nearest PDB structures (foldseek):
  3n79-assembly1_A  TM=1.005E+00  e=2.625E-41  Salmonella enterica subsp. enterica serovar Typhimurium
  3pac-assembly1_A  TM=9.953E-01  e=4.774E-37  Citrobacter freundii
  3vcd-assembly1_A  TM=9.979E-01  e=1.226E-36  Salmonella enterica
  4nwn-assembly1_G  TM=9.969E-01  e=1.788E-36  Campylobacter jejuni subsp. jejuni 81-176
  6fdb-assembly1_A  TM=9.919E-01  e=1.134E-34  Salmonella enterica